Protein AF-A0A7X7G1D0-F1 (afdb_monomer_lite)

Secondary structure (DSSP, 8-state):
-----PPPPPP----HHHHHHHHHHHHHHHHHHHHHHHHHHHHHHHHHT-BSS---PPP----HHHHHHHHHHHHHHHHHHHH-SS--EEEEEHHHHHHHHHH-STTGGGTTTEEEEEETTEEEEEEEEEGGGT-GGGTT-EEEEEEEEEEEEETTEEEEEEEEEEETTEEPPHHHHHHHTTS-TTGGGGSSHHHHHHHTTEEEEEEETTEEEEEEPPPPPP---PPP-PPPP-PPPPPPPP-

Structure (mmCIF, N/CA/C/O backbone):
data_AF-A0A7X7G1D0-F1
#
_entry.id   AF-A0A7X7G1D0-F1
#
loop_
_atom_site.group_PDB
_atom_site.id
_atom_site.type_symbol
_atom_site.label_atom_id
_atom_site.label_alt_id
_atom_site.label_comp_id
_atom_site.label_asym_id
_atom_site.label_entity_id
_atom_site.label_seq_id
_atom_site.pdbx_PDB_ins_code
_atom_site.Cartn_x
_atom_site.Cartn_y
_atom_site.Cartn_z
_atom_site.occupancy
_atom_site.B_iso_or_equiv
_atom_site.auth_seq_id
_atom_site.auth_comp_id
_atom_site.auth_asym_id
_atom_site.auth_atom_id
_atom_site.pdbx_PDB_model_num
ATOM 1 N N . MET A 1 1 ? 84.657 12.574 -54.516 1.00 43.47 1 MET A N 1
ATOM 2 C CA . MET A 1 1 ? 84.076 13.733 -53.805 1.00 43.47 1 MET A CA 1
ATOM 3 C C . MET A 1 1 ? 82.568 13.618 -53.953 1.00 43.47 1 MET A C 1
ATOM 5 O O . MET A 1 1 ? 82.080 13.674 -55.068 1.00 43.47 1 MET A O 1
ATOM 9 N N . THR A 1 2 ? 81.939 13.013 -52.944 1.00 49.59 2 THR A N 1
ATOM 10 C CA . THR A 1 2 ? 80.965 13.638 -52.017 1.00 49.59 2 THR A CA 1
ATOM 11 C C . THR A 1 2 ? 79.531 13.460 -52.509 1.00 49.59 2 THR A C 1
ATOM 13 O O . THR A 1 2 ? 78.993 14.315 -53.202 1.00 49.59 2 THR A O 1
ATOM 16 N N . ASP A 1 3 ? 78.942 12.325 -52.126 1.00 50.41 3 ASP A N 1
ATOM 17 C CA . ASP A 1 3 ? 77.496 12.103 -52.129 1.00 50.41 3 ASP A CA 1
ATOM 18 C C . ASP A 1 3 ? 76.859 13.039 -51.090 1.00 50.41 3 ASP A C 1
ATOM 20 O O . ASP A 1 3 ? 77.246 13.044 -49.917 1.00 50.41 3 ASP A O 1
ATOM 24 N N . ALA A 1 4 ? 75.929 13.884 -51.530 1.00 56.31 4 ALA A N 1
ATOM 25 C CA . ALA A 1 4 ? 75.234 14.834 -50.674 1.00 56.31 4 ALA A CA 1
ATOM 26 C C . ALA A 1 4 ? 74.129 14.107 -49.895 1.00 56.31 4 ALA A C 1
ATOM 28 O O . ALA A 1 4 ? 73.074 13.774 -50.433 1.00 56.31 4 ALA A O 1
ATOM 29 N N . HIS A 1 5 ? 74.369 13.872 -48.606 1.00 62.91 5 HIS A N 1
ATOM 30 C CA . HIS A 1 5 ? 73.368 13.347 -47.687 1.00 62.91 5 HIS A CA 1
ATOM 31 C C . HIS A 1 5 ? 72.288 14.410 -47.427 1.00 62.91 5 HIS A C 1
ATOM 33 O O . HIS A 1 5 ? 72.492 15.342 -46.649 1.00 62.91 5 HIS A O 1
ATOM 39 N N . VAL A 1 6 ? 71.138 14.287 -48.093 1.00 67.19 6 VAL A N 1
ATOM 40 C CA . VAL A 1 6 ? 69.943 15.088 -47.793 1.00 67.19 6 VAL A CA 1
ATOM 41 C C . VAL A 1 6 ? 69.325 14.552 -46.496 1.00 67.19 6 VAL A C 1
ATOM 43 O O . VAL A 1 6 ? 68.938 13.380 -46.464 1.00 67.19 6 VAL A O 1
ATOM 46 N N . PRO A 1 7 ? 69.215 15.355 -45.421 1.00 68.25 7 PRO A N 1
ATOM 47 C CA . PRO A 1 7 ? 68.624 14.876 -44.181 1.00 68.25 7 PRO A CA 1
ATOM 48 C C . PRO A 1 7 ? 67.113 14.640 -44.359 1.00 68.25 7 PRO A C 1
ATOM 50 O O . PRO A 1 7 ? 66.432 15.441 -45.010 1.00 68.25 7 PRO A O 1
ATOM 53 N N . PRO A 1 8 ? 66.552 13.564 -43.779 1.00 70.81 8 PRO A N 1
ATOM 54 C CA . PRO A 1 8 ? 65.130 13.282 -43.894 1.00 70.81 8 PRO A CA 1
ATOM 55 C C . PRO A 1 8 ? 64.302 14.321 -43.128 1.00 70.81 8 PRO A C 1
ATOM 57 O O . PRO A 1 8 ? 64.570 14.629 -41.966 1.00 70.81 8 PRO A O 1
ATOM 60 N N . VAL A 1 9 ? 63.254 14.839 -43.774 1.00 65.06 9 VAL A N 1
ATOM 61 C CA . VAL A 1 9 ? 62.315 15.797 -43.174 1.00 65.06 9 VAL A CA 1
ATOM 62 C C . VAL A 1 9 ? 61.582 15.118 -42.003 1.00 65.06 9 VAL A C 1
ATOM 64 O O . VAL A 1 9 ? 60.962 14.068 -42.210 1.00 65.06 9 VAL A O 1
ATOM 67 N N . PRO A 1 10 ? 61.613 15.670 -40.774 1.00 63.56 10 PRO A N 1
ATOM 68 C CA . PRO A 1 10 ? 60.982 15.034 -39.625 1.00 63.56 10 PRO A CA 1
ATOM 69 C C . PRO A 1 10 ? 59.458 15.032 -39.795 1.00 63.56 10 PRO A C 1
ATOM 71 O O . PRO A 1 10 ? 58.814 16.080 -39.882 1.00 63.56 10 PRO A O 1
ATOM 74 N N . LYS A 1 11 ? 58.854 13.839 -39.835 1.00 64.12 11 LYS A N 1
ATOM 75 C CA . LYS A 1 11 ? 57.393 13.694 -39.855 1.00 64.12 11 LYS A CA 1
ATOM 76 C C . LYS A 1 11 ? 56.835 14.155 -38.509 1.00 64.12 11 LYS A C 1
ATOM 78 O O . LYS A 1 11 ? 57.139 13.573 -37.471 1.00 64.12 11 LYS A O 1
ATOM 83 N N . LYS A 1 12 ? 56.004 15.199 -38.537 1.00 57.25 12 LYS A N 1
ATOM 84 C CA . LYS A 1 12 ? 55.341 15.790 -37.366 1.00 57.25 12 LYS A CA 1
ATOM 85 C C . LYS A 1 12 ? 54.381 14.773 -36.734 1.00 57.25 12 LYS A C 1
ATOM 87 O O . LYS A 1 12 ? 53.215 14.684 -37.116 1.00 57.25 12 LYS A O 1
ATOM 92 N N . GLY A 1 13 ? 54.881 13.979 -35.789 1.00 60.44 13 GLY A N 1
ATOM 93 C CA . GLY A 1 13 ? 54.073 13.063 -34.988 1.00 60.44 13 GLY A CA 1
ATOM 94 C C . GLY A 1 13 ? 53.065 13.854 -34.159 1.00 60.44 13 GLY A C 1
ATOM 95 O O . GLY A 1 13 ? 53.440 14.758 -33.413 1.00 60.44 13 GLY A O 1
ATOM 96 N N . ARG A 1 14 ? 51.770 13.562 -34.313 1.00 59.41 14 ARG A N 1
ATOM 97 C CA . ARG A 1 14 ? 50.729 14.160 -33.467 1.00 59.41 14 ARG A CA 1
ATOM 98 C C . ARG A 1 14 ? 50.943 13.637 -32.043 1.00 59.41 14 ARG A C 1
ATOM 100 O O . ARG A 1 14 ? 50.837 12.438 -31.814 1.00 59.41 14 ARG A O 1
ATOM 107 N N . GLY A 1 15 ? 51.341 14.524 -31.131 1.00 55.50 15 GLY A N 1
ATOM 108 C CA . GLY A 1 15 ? 51.778 14.164 -29.781 1.00 55.50 15 GLY A CA 1
ATOM 109 C C . GLY A 1 15 ? 50.690 13.502 -28.929 1.00 55.50 15 GLY A C 1
ATOM 110 O O . GLY A 1 15 ? 49.501 13.599 -29.226 1.00 55.50 15 GLY A O 1
ATOM 111 N N . CYS A 1 16 ? 51.126 12.869 -27.835 1.00 61.12 16 CYS A N 1
ATOM 112 C CA . CYS A 1 16 ? 50.327 12.140 -26.838 1.00 61.12 16 CYS A CA 1
ATOM 113 C C . CYS A 1 16 ? 49.036 12.866 -26.398 1.00 61.12 16 CYS A C 1
ATOM 115 O O . CYS A 1 16 ? 48.012 12.230 -26.179 1.00 61.12 16 CYS A O 1
ATOM 117 N N . PHE A 1 17 ? 49.036 14.201 -26.373 1.00 54.62 17 PHE A N 1
ATOM 118 C CA . PHE A 1 17 ? 47.862 15.014 -26.041 1.00 54.62 17 PHE A CA 1
ATOM 119 C C . PHE A 1 17 ? 46.697 14.856 -27.039 1.00 54.62 17 PHE A C 1
ATOM 121 O O . PHE A 1 17 ? 45.535 14.898 -26.648 1.00 54.62 17 PHE A O 1
ATOM 128 N N . PHE A 1 18 ? 46.989 14.617 -28.324 1.00 59.53 18 PHE A N 1
ATOM 129 C CA . PHE A 1 18 ? 45.974 14.419 -29.364 1.00 59.53 18 PHE A CA 1
ATOM 130 C C . PHE A 1 18 ? 45.311 13.040 -29.239 1.00 59.53 18 PHE A C 1
ATOM 132 O O . PHE A 1 18 ? 44.089 12.941 -29.273 1.00 59.53 18 PHE A O 1
ATOM 139 N N . TYR A 1 19 ? 46.102 11.985 -29.016 1.00 66.44 19 TYR A N 1
ATOM 140 C CA . TYR A 1 19 ? 45.580 10.631 -28.803 1.00 66.44 19 TYR A CA 1
ATOM 141 C C . TYR A 1 19 ? 44.912 10.469 -27.432 1.00 66.44 19 TYR A C 1
ATOM 143 O O . TYR A 1 19 ? 43.878 9.814 -27.348 1.00 66.44 19 TYR A O 1
ATOM 151 N N . GLY A 1 20 ? 45.430 11.110 -26.381 1.00 71.62 20 GLY A N 1
ATOM 152 C CA . GLY A 1 20 ? 44.809 11.130 -25.054 1.00 71.62 20 GLY A CA 1
ATOM 153 C C . GLY A 1 20 ? 43.463 11.856 -25.052 1.00 71.62 20 GLY A C 1
ATOM 154 O O . GLY A 1 20 ? 42.472 11.303 -24.585 1.00 71.62 20 GLY A O 1
ATOM 155 N N . CYS A 1 21 ? 43.388 13.046 -25.660 1.00 77.69 21 CYS A N 1
ATOM 156 C CA . CYS A 1 21 ? 42.138 13.801 -25.774 1.00 77.69 21 CYS A CA 1
ATOM 157 C C . CYS A 1 21 ? 41.098 13.064 -26.634 1.00 77.69 21 CYS A C 1
ATOM 159 O O . CYS A 1 21 ? 39.951 12.924 -26.216 1.00 77.69 21 CYS A O 1
ATOM 161 N N . ILE A 1 22 ? 41.498 12.502 -27.783 1.00 82.06 22 ILE A N 1
ATOM 162 C CA . ILE A 1 22 ? 40.597 11.688 -28.616 1.00 82.06 22 ILE A CA 1
ATOM 163 C C . ILE A 1 22 ? 40.107 10.457 -27.850 1.00 82.06 22 ILE A C 1
ATOM 165 O O . ILE A 1 22 ? 38.915 10.168 -27.880 1.00 82.06 22 ILE A O 1
ATOM 169 N N . THR A 1 23 ? 40.983 9.763 -27.121 1.00 84.44 23 THR A N 1
ATOM 170 C CA . THR A 1 23 ? 40.588 8.589 -26.327 1.00 84.44 23 THR A CA 1
ATOM 171 C C . THR A 1 23 ? 39.586 8.967 -25.235 1.00 84.44 23 THR A C 1
ATOM 173 O O . THR A 1 23 ? 38.567 8.296 -25.096 1.00 84.44 23 THR A O 1
ATOM 176 N N . CYS A 1 24 ? 39.797 10.078 -24.520 1.00 84.12 24 CYS A N 1
ATOM 177 C CA . CYS A 1 24 ? 38.831 10.587 -23.543 1.00 84.12 24 CYS A CA 1
ATOM 178 C C . CYS A 1 24 ? 37.482 10.933 -24.187 1.00 84.12 24 CYS A C 1
ATOM 180 O O . CYS A 1 24 ? 36.441 10.571 -23.644 1.00 84.12 24 CYS A O 1
ATOM 182 N N . VAL A 1 25 ? 37.480 11.581 -25.356 1.00 87.75 25 VAL A N 1
ATOM 183 C CA . VAL A 1 25 ? 36.245 11.902 -26.091 1.00 87.75 25 VAL A CA 1
ATOM 184 C C . VAL A 1 25 ? 35.505 10.630 -26.504 1.00 87.75 25 VAL A C 1
ATOM 186 O O . VAL A 1 25 ? 34.290 10.560 -26.330 1.00 87.75 25 VAL A O 1
ATOM 189 N N . VAL A 1 26 ? 36.213 9.605 -26.988 1.00 89.75 26 VAL A N 1
ATOM 190 C CA . VAL A 1 26 ? 35.599 8.312 -27.328 1.00 89.75 26 VAL A CA 1
ATOM 191 C C . VAL A 1 26 ? 35.028 7.632 -26.083 1.00 89.75 26 VAL A C 1
ATOM 193 O O . VAL A 1 26 ? 33.896 7.162 -26.125 1.00 89.75 26 VAL A O 1
ATOM 196 N N . ILE A 1 27 ? 35.751 7.618 -24.960 1.00 89.81 27 ILE A N 1
ATOM 197 C CA . ILE A 1 27 ? 35.260 7.033 -23.703 1.00 89.81 27 ILE A CA 1
ATOM 198 C C . ILE A 1 27 ? 34.008 7.767 -23.213 1.00 89.81 27 ILE A C 1
ATOM 200 O O . ILE A 1 27 ? 33.014 7.123 -22.886 1.00 89.81 27 ILE A O 1
ATOM 204 N N . ILE A 1 28 ? 34.012 9.102 -23.211 1.00 90.44 28 ILE A N 1
ATOM 205 C CA . ILE A 1 28 ? 32.840 9.904 -22.832 1.00 90.44 28 ILE A CA 1
ATOM 206 C C . ILE A 1 28 ? 31.671 9.613 -23.777 1.00 90.44 28 ILE A C 1
ATOM 208 O O . ILE A 1 28 ? 30.552 9.411 -23.311 1.00 90.44 28 ILE A O 1
ATOM 212 N N . ALA A 1 29 ? 31.914 9.526 -25.086 1.00 89.94 29 ALA A N 1
ATOM 213 C CA . ALA A 1 29 ? 30.883 9.174 -26.057 1.00 89.94 29 ALA A CA 1
ATOM 214 C C . ALA A 1 29 ? 30.298 7.776 -25.794 1.00 89.94 29 ALA A C 1
ATOM 216 O O . ALA A 1 29 ? 29.081 7.612 -25.853 1.00 89.94 29 ALA A O 1
ATOM 217 N N . LEU A 1 30 ? 31.127 6.787 -25.440 1.00 92.19 30 LEU A N 1
ATOM 218 C CA . LEU A 1 30 ? 30.673 5.444 -25.065 1.00 92.19 30 LEU A CA 1
ATOM 219 C C . LEU A 1 30 ? 29.868 5.446 -23.760 1.00 92.19 30 LEU A C 1
ATOM 221 O O . LEU A 1 30 ? 28.844 4.771 -23.680 1.00 92.19 30 LEU A O 1
ATOM 225 N N . ILE A 1 31 ? 30.277 6.232 -22.760 1.00 92.50 31 ILE A N 1
ATOM 226 C CA . ILE A 1 31 ? 29.529 6.398 -21.505 1.00 92.50 31 ILE A CA 1
ATOM 227 C C . ILE A 1 31 ? 28.162 7.031 -21.786 1.00 92.50 31 ILE A C 1
ATOM 229 O O . ILE A 1 31 ? 27.141 6.507 -21.344 1.00 92.50 31 ILE A O 1
ATOM 233 N N . LEU A 1 32 ? 28.112 8.114 -22.566 1.00 92.44 32 LEU A N 1
ATOM 234 C CA . LEU A 1 32 ? 26.859 8.772 -22.947 1.00 92.44 32 LEU A CA 1
ATOM 235 C C . LEU A 1 32 ? 25.962 7.847 -23.783 1.00 92.44 32 LEU A C 1
ATOM 237 O O . LEU A 1 32 ? 24.751 7.796 -23.560 1.00 92.44 32 LEU A O 1
ATOM 241 N N . ALA A 1 33 ? 26.538 7.069 -24.703 1.00 90.81 33 ALA A N 1
ATOM 242 C CA . ALA A 1 33 ? 25.815 6.045 -25.456 1.00 90.81 33 ALA A CA 1
ATOM 243 C C . ALA A 1 33 ? 25.241 4.962 -24.524 1.00 90.81 33 ALA A C 1
ATOM 245 O O . ALA A 1 33 ? 24.082 4.574 -24.659 1.00 90.81 33 ALA A O 1
ATOM 246 N N . GLY A 1 34 ? 26.012 4.525 -23.526 1.00 89.62 34 GLY A N 1
ATOM 247 C CA . GLY A 1 34 ? 25.558 3.592 -22.497 1.00 89.62 34 GLY A CA 1
ATOM 248 C C . GLY A 1 34 ? 24.399 4.147 -21.666 1.00 89.62 34 GLY A C 1
ATOM 249 O O . GLY A 1 34 ? 23.380 3.475 -21.509 1.00 89.62 34 GLY A O 1
ATOM 250 N N . ILE A 1 35 ? 24.508 5.392 -21.193 1.00 90.94 35 ILE A N 1
ATOM 251 C CA . ILE A 1 35 ? 23.463 6.072 -20.408 1.00 90.94 35 ILE A CA 1
ATOM 252 C C . ILE A 1 35 ? 22.185 6.239 -21.234 1.00 90.94 35 ILE A C 1
ATOM 254 O O . ILE A 1 35 ? 21.095 5.916 -20.762 1.00 90.94 35 ILE A O 1
ATOM 258 N N . THR A 1 36 ? 22.297 6.710 -22.478 1.00 87.12 36 THR A N 1
ATOM 259 C CA . THR A 1 36 ? 21.137 6.893 -23.365 1.00 87.12 36 THR A CA 1
ATOM 260 C C . THR A 1 36 ? 20.464 5.564 -23.699 1.00 87.12 36 THR A C 1
ATOM 262 O O . THR A 1 36 ? 19.235 5.479 -23.665 1.00 87.12 36 THR A O 1
ATOM 265 N N . PHE A 1 37 ? 21.239 4.502 -23.937 1.00 90.25 37 PHE A N 1
ATOM 266 C CA . PHE A 1 37 ? 20.706 3.157 -24.147 1.00 90.25 37 PHE A CA 1
ATOM 267 C C . PHE A 1 37 ? 19.994 2.613 -22.900 1.00 90.25 37 PHE A C 1
ATOM 269 O O . PHE A 1 37 ? 18.876 2.098 -23.005 1.00 90.25 37 PHE A O 1
ATOM 276 N N . ALA A 1 38 ? 20.592 2.772 -21.716 1.00 85.06 38 ALA A N 1
ATOM 277 C CA . ALA A 1 38 ? 19.980 2.384 -20.448 1.00 85.06 38 ALA A CA 1
ATOM 278 C C . ALA A 1 38 ? 18.664 3.141 -20.207 1.00 85.06 38 ALA A C 1
ATOM 280 O O . ALA A 1 38 ? 17.639 2.521 -19.916 1.00 85.06 38 ALA A O 1
ATOM 281 N N . PHE A 1 39 ? 18.656 4.460 -20.424 1.00 85.56 39 PHE A N 1
ATOM 282 C CA . PHE A 1 39 ? 17.459 5.293 -20.312 1.00 85.56 39 PHE A CA 1
ATOM 283 C C . PHE A 1 39 ? 16.367 4.863 -21.300 1.00 85.56 39 PHE A C 1
ATOM 285 O O . PHE A 1 39 ? 15.194 4.766 -20.938 1.00 85.56 39 PHE A O 1
ATOM 292 N N . TRP A 1 40 ? 16.737 4.537 -22.541 1.00 85.62 40 TRP A N 1
ATOM 293 C CA . TRP A 1 40 ? 15.791 4.062 -23.549 1.00 85.62 40 TRP A CA 1
ATOM 294 C C . TRP A 1 40 ? 15.165 2.714 -23.171 1.00 85.62 40 TRP A C 1
ATOM 296 O O . TRP A 1 40 ? 13.949 2.540 -23.292 1.00 85.62 40 TRP A O 1
ATOM 306 N N . LYS A 1 41 ? 15.967 1.773 -22.655 1.00 86.44 41 LYS A N 1
ATOM 307 C CA . LYS A 1 41 ? 15.493 0.470 -22.161 1.00 86.44 41 LYS A CA 1
ATOM 308 C C . LYS A 1 41 ? 14.582 0.626 -20.944 1.00 86.44 41 LYS A C 1
ATOM 310 O O . LYS A 1 41 ? 13.509 0.024 -20.935 1.00 86.44 41 LYS A O 1
ATOM 315 N N . ALA A 1 42 ? 14.953 1.470 -19.980 1.00 80.31 42 ALA A N 1
ATOM 316 C CA . ALA A 1 42 ? 14.125 1.783 -18.816 1.00 80.31 42 ALA A CA 1
ATOM 317 C C . ALA A 1 42 ? 12.783 2.401 -19.238 1.00 80.31 42 ALA A C 1
ATOM 319 O O . ALA A 1 42 ? 11.726 1.908 -18.849 1.00 80.31 42 ALA A O 1
ATOM 320 N N . LYS A 1 43 ? 12.805 3.402 -20.129 1.00 81.00 43 LYS A N 1
ATOM 321 C CA . LYS A 1 43 ? 11.591 4.032 -20.664 1.00 81.00 43 LYS A CA 1
ATOM 322 C C . LYS A 1 43 ? 10.688 3.020 -21.370 1.00 81.00 43 LYS A C 1
ATOM 324 O O . LYS A 1 43 ? 9.486 3.012 -21.125 1.00 81.00 43 LYS A O 1
ATOM 329 N N . LYS A 1 44 ? 11.238 2.139 -22.217 1.00 82.50 44 LYS A N 1
ATOM 330 C CA . LYS A 1 44 ? 10.446 1.079 -22.866 1.00 82.50 44 LYS A CA 1
ATOM 331 C C . LYS A 1 44 ? 9.838 0.104 -21.863 1.00 82.50 44 LYS A C 1
ATOM 333 O O . LYS A 1 44 ? 8.690 -0.288 -22.041 1.00 82.50 44 LYS A O 1
ATOM 338 N N . PHE A 1 45 ? 10.581 -0.272 -20.826 1.00 80.62 45 PHE A N 1
ATOM 339 C CA . PHE A 1 45 ? 10.082 -1.171 -19.790 1.00 80.62 45 PHE A CA 1
ATOM 340 C C . PHE A 1 45 ? 8.923 -0.540 -19.012 1.00 80.62 45 PHE A C 1
ATOM 342 O O . PHE A 1 45 ? 7.854 -1.139 -18.920 1.00 80.62 45 PHE A O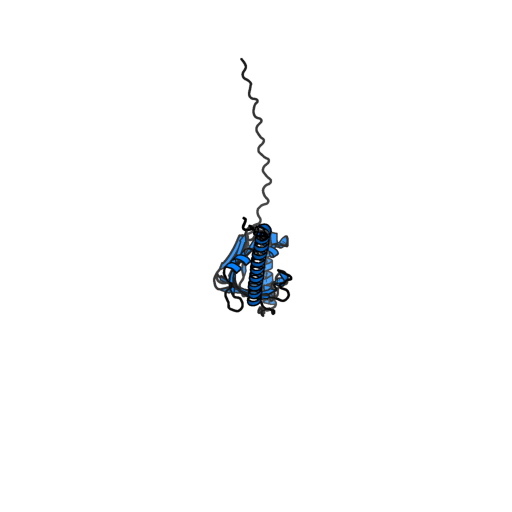 1
ATOM 349 N N . VAL A 1 46 ? 9.091 0.705 -18.562 1.00 77.44 46 VAL A N 1
ATOM 350 C CA . VAL A 1 46 ? 8.041 1.475 -17.885 1.00 77.44 46 VAL A CA 1
ATOM 351 C C . VAL A 1 46 ? 6.802 1.603 -18.770 1.00 77.44 46 VAL A C 1
ATOM 353 O O . VAL A 1 46 ? 5.696 1.338 -18.315 1.00 77.44 46 VAL A O 1
ATOM 356 N N . ILE A 1 47 ? 6.962 1.924 -20.057 1.00 80.06 47 ILE A N 1
ATOM 357 C CA . ILE A 1 47 ? 5.837 1.976 -21.004 1.00 80.06 47 ILE A CA 1
ATOM 358 C C . ILE A 1 47 ? 5.160 0.606 -21.149 1.00 80.06 47 ILE A C 1
ATOM 360 O O . ILE A 1 47 ? 3.943 0.547 -21.285 1.00 80.06 47 ILE A O 1
ATOM 364 N N . SER A 1 48 ? 5.921 -0.491 -21.115 1.00 81.50 48 SER A N 1
ATOM 365 C CA . SER A 1 48 ? 5.352 -1.839 -21.224 1.00 81.50 48 SER A CA 1
ATOM 366 C C . SER A 1 48 ? 4.530 -2.241 -19.995 1.00 81.50 48 SER A C 1
ATOM 368 O O . SER A 1 48 ? 3.504 -2.898 -20.151 1.00 81.50 48 SER A O 1
ATOM 370 N N . MET A 1 49 ? 4.936 -1.782 -18.807 1.00 82.75 49 MET A N 1
ATOM 371 C CA . MET A 1 49 ? 4.307 -2.081 -17.514 1.00 82.75 49 MET A CA 1
ATOM 372 C C . MET A 1 49 ? 3.294 -1.017 -17.071 1.00 82.75 49 MET A C 1
ATOM 374 O O . MET A 1 49 ? 2.847 -1.008 -15.932 1.00 82.75 49 MET A O 1
ATOM 378 N N . THR A 1 50 ? 2.945 -0.076 -17.940 1.00 86.00 50 THR A N 1
ATOM 379 C CA . THR A 1 50 ? 1.966 0.965 -17.620 1.00 86.00 50 THR A CA 1
ATOM 380 C C . THR A 1 50 ? 0.969 1.105 -18.749 1.00 86.00 50 THR A C 1
ATOM 382 O O . THR A 1 50 ? 1.255 0.764 -19.900 1.00 86.00 50 THR A O 1
ATOM 385 N N . ASP A 1 51 ? -0.208 1.613 -18.420 1.00 86.50 51 ASP A N 1
ATOM 386 C CA . ASP A 1 51 ? -1.266 1.901 -19.378 1.00 86.50 51 ASP A CA 1
ATOM 387 C C . ASP A 1 51 ? -1.577 3.382 -19.418 1.00 86.50 51 ASP A C 1
ATOM 389 O O . ASP A 1 51 ? -1.316 4.121 -18.479 1.00 86.50 51 ASP A O 1
ATOM 393 N N . THR A 1 52 ? -2.150 3.825 -20.528 1.00 85.69 52 THR A N 1
ATOM 394 C CA . THR A 1 52 ? -2.692 5.182 -20.660 1.00 85.69 52 THR A CA 1
ATOM 395 C C . THR A 1 52 ? -4.138 5.278 -20.170 1.00 85.69 52 THR A C 1
ATOM 397 O O . THR A 1 52 ? -4.769 6.318 -20.321 1.00 85.69 52 THR A O 1
ATOM 400 N N . GLN A 1 53 ? -4.686 4.183 -19.636 1.00 85.38 53 GLN A N 1
ATOM 401 C CA . GLN A 1 53 ? -6.051 4.077 -19.133 1.00 85.38 53 GLN A CA 1
ATOM 402 C C . GLN A 1 53 ? -6.043 3.381 -17.771 1.00 85.38 53 GLN A C 1
ATOM 404 O O . GLN A 1 53 ? -5.287 2.432 -17.561 1.00 85.38 53 GLN A O 1
ATOM 409 N N . SER A 1 54 ? -6.898 3.853 -16.864 1.00 87.69 54 SER A N 1
ATOM 410 C CA . SER A 1 54 ? -7.163 3.190 -15.586 1.00 87.69 54 SER A CA 1
ATOM 411 C C . SER A 1 54 ? -7.831 1.841 -15.828 1.00 87.69 54 SER A C 1
ATOM 413 O O . SER A 1 54 ? -8.752 1.752 -16.644 1.00 87.69 54 SER A O 1
ATOM 415 N N . ALA A 1 55 ? -7.430 0.814 -15.081 1.00 87.00 55 ALA A N 1
ATOM 416 C CA . ALA A 1 55 ? -8.235 -0.395 -14.981 1.00 87.00 55 ALA A CA 1
ATOM 417 C C . ALA A 1 55 ? -9.577 -0.086 -14.297 1.00 87.00 55 ALA A C 1
ATOM 419 O O . ALA A 1 55 ? -9.677 0.814 -13.456 1.00 87.00 55 ALA A O 1
ATOM 420 N N . VAL A 1 56 ? -10.616 -0.834 -14.674 1.00 85.06 56 VAL A N 1
ATOM 421 C CA . VAL A 1 56 ? -11.921 -0.770 -14.011 1.00 85.06 56 VAL A CA 1
ATOM 422 C C . VAL A 1 56 ? -11.813 -1.549 -12.705 1.00 85.06 56 VAL A C 1
ATOM 424 O O . VAL A 1 56 ? -11.696 -2.773 -12.714 1.00 85.06 56 VAL A O 1
ATOM 427 N N . ILE A 1 57 ? -11.823 -0.829 -11.587 1.00 87.38 57 ILE A N 1
ATOM 428 C CA . ILE A 1 57 ? -11.896 -1.415 -10.252 1.00 87.38 57 ILE A CA 1
ATOM 429 C C . ILE A 1 57 ? -13.367 -1.467 -9.846 1.00 87.38 57 ILE A C 1
ATOM 431 O O . ILE A 1 57 ? -14.040 -0.437 -9.791 1.00 87.38 57 ILE A O 1
ATOM 435 N N . GLU A 1 58 ? -13.872 -2.674 -9.605 1.00 84.56 58 GLU A N 1
ATOM 436 C CA . GLU A 1 58 ? -15.274 -2.894 -9.262 1.00 84.56 58 GLU A CA 1
ATOM 437 C C . GLU A 1 58 ? -15.612 -2.247 -7.919 1.00 84.56 58 GLU A C 1
ATOM 439 O O . GLU A 1 58 ? -14.979 -2.506 -6.893 1.00 84.56 58 GLU A O 1
ATOM 444 N N . MET A 1 59 ? -16.646 -1.410 -7.931 1.00 84.62 59 MET A N 1
ATOM 445 C CA . MET A 1 59 ? -17.196 -0.841 -6.712 1.00 84.62 59 MET A CA 1
ATOM 446 C C . MET A 1 59 ? -18.071 -1.873 -6.016 1.00 84.62 59 MET A C 1
ATOM 448 O O . MET A 1 59 ? -18.900 -2.534 -6.640 1.00 84.62 59 MET A O 1
ATOM 452 N N . THR A 1 60 ? -17.921 -1.975 -4.702 1.00 86.69 60 THR A N 1
ATOM 453 C CA . THR A 1 60 ? -18.763 -2.858 -3.899 1.00 86.69 60 THR A CA 1
ATOM 454 C C . THR A 1 60 ? -20.064 -2.143 -3.565 1.00 86.69 60 THR A C 1
ATOM 456 O O . THR A 1 60 ? -20.088 -1.193 -2.776 1.00 86.69 60 THR A O 1
ATOM 459 N N . ALA A 1 61 ? -21.142 -2.595 -4.204 1.00 84.38 61 ALA A N 1
ATOM 460 C CA . ALA A 1 61 ? -22.491 -2.130 -3.930 1.00 84.38 61 ALA A CA 1
ATOM 461 C C . ALA A 1 61 ? -23.015 -2.800 -2.654 1.00 84.38 61 ALA A C 1
ATOM 463 O O . ALA A 1 61 ? -23.116 -4.023 -2.576 1.00 84.38 61 ALA A O 1
ATOM 464 N N . VAL A 1 62 ? -23.356 -1.984 -1.663 1.00 90.00 62 VAL A N 1
ATOM 465 C CA . VAL A 1 62 ? -24.013 -2.401 -0.420 1.00 90.00 62 VAL A CA 1
ATOM 466 C C . VAL A 1 62 ? -25.227 -1.517 -0.181 1.00 90.00 62 VAL A C 1
ATOM 468 O O . VAL A 1 62 ? -25.309 -0.404 -0.704 1.00 90.00 62 VAL A O 1
ATOM 471 N N . SER A 1 63 ? -26.185 -2.007 0.602 1.00 91.56 63 SER A N 1
ATOM 472 C CA . SER A 1 63 ? -27.308 -1.176 1.039 1.00 91.56 63 SER A CA 1
ATOM 473 C C . SER A 1 63 ? -26.830 -0.038 1.950 1.00 91.56 63 SER A C 1
ATOM 475 O O . SER A 1 63 ? -25.789 -0.129 2.605 1.00 91.56 63 SER A O 1
ATOM 477 N N . GLY A 1 64 ? -27.620 1.037 2.033 1.00 89.06 64 GLY A N 1
ATOM 478 C CA . GLY A 1 64 ? -27.325 2.144 2.946 1.00 89.06 64 GLY A CA 1
ATOM 479 C C . GLY A 1 64 ? -27.323 1.727 4.422 1.00 89.06 64 GLY A C 1
ATOM 480 O O . GLY A 1 64 ? -26.629 2.347 5.219 1.00 89.06 64 GLY A O 1
ATOM 481 N N . GLU A 1 65 ? -28.063 0.677 4.786 1.00 92.44 65 GLU A N 1
ATOM 482 C CA . GLU A 1 65 ? -28.064 0.118 6.144 1.00 92.44 65 GLU A CA 1
ATOM 483 C C . GLU A 1 65 ? -26.754 -0.617 6.448 1.00 92.44 65 GLU A C 1
ATOM 485 O O . GLU A 1 65 ? -26.115 -0.316 7.452 1.00 92.44 65 GLU A O 1
ATOM 490 N N . GLN A 1 66 ? -26.296 -1.484 5.539 1.00 93.31 66 GLN A N 1
ATOM 491 C CA . GLN A 1 66 ? -25.014 -2.189 5.674 1.00 93.31 66 GLN A CA 1
ATOM 492 C C . GLN A 1 66 ? -23.830 -1.223 5.750 1.00 93.31 66 GLN A C 1
ATOM 494 O O . GLN A 1 66 ? -22.927 -1.411 6.558 1.00 93.31 66 GLN A O 1
ATOM 499 N N . LEU A 1 67 ? -23.831 -0.160 4.939 1.00 92.25 67 LEU A N 1
ATOM 500 C CA . LEU A 1 67 ? -22.761 0.835 5.002 1.00 92.25 67 LEU A CA 1
ATOM 501 C C . LEU A 1 67 ? -22.705 1.516 6.375 1.00 92.25 67 LEU A C 1
ATOM 503 O O . LEU A 1 67 ? -21.623 1.635 6.946 1.00 92.25 67 LEU A O 1
ATOM 507 N N . ARG A 1 68 ? -23.860 1.910 6.927 1.00 93.19 68 ARG A N 1
ATOM 508 C CA . ARG A 1 68 ? -23.928 2.510 8.268 1.00 93.19 68 ARG A CA 1
ATOM 509 C C . ARG A 1 68 ? -23.473 1.540 9.350 1.00 93.19 68 ARG A C 1
ATOM 511 O O . ARG A 1 68 ? -22.839 1.976 10.302 1.00 93.19 68 ARG A O 1
ATOM 518 N N . GLU A 1 69 ? -23.780 0.253 9.214 1.00 95.00 69 GLU A N 1
ATOM 519 C CA . GLU A 1 69 ? -23.296 -0.781 10.132 1.00 95.00 69 GLU A CA 1
ATOM 520 C C . GLU A 1 69 ? -21.763 -0.865 10.112 1.00 95.00 69 GLU A C 1
ATOM 522 O O . GLU A 1 69 ? -21.124 -0.821 11.164 1.00 95.00 69 GLU A O 1
ATOM 527 N N . TYR A 1 70 ? -21.157 -0.905 8.923 1.00 94.75 70 TYR A N 1
ATOM 528 C CA . TYR A 1 70 ? -19.701 -0.975 8.779 1.00 94.75 70 TYR A CA 1
ATOM 529 C C . TYR A 1 70 ? -19.010 0.298 9.284 1.00 94.75 70 TYR A C 1
ATOM 531 O O . TYR A 1 70 ? -17.996 0.219 9.980 1.00 94.75 70 TYR A O 1
ATOM 539 N N . GLU A 1 71 ? -19.570 1.474 8.996 1.00 93.19 71 GLU A N 1
ATOM 540 C CA . GLU A 1 71 ? -19.073 2.748 9.524 1.00 93.19 71 GLU A CA 1
ATOM 541 C C . GLU A 1 71 ? -19.210 2.823 11.048 1.00 93.19 71 GLU A C 1
ATOM 543 O O . GLU A 1 71 ? -18.271 3.231 11.729 1.00 93.19 71 GLU A O 1
ATOM 548 N N . ALA A 1 72 ? -20.341 2.385 11.608 1.00 94.62 72 ALA A N 1
ATOM 549 C CA . ALA A 1 72 ? -20.549 2.338 13.053 1.00 94.62 72 ALA A CA 1
ATOM 550 C C . ALA A 1 72 ? -19.546 1.399 13.736 1.00 94.62 72 ALA A C 1
ATOM 552 O O . ALA A 1 72 ? -18.987 1.756 14.772 1.00 94.62 72 ALA A O 1
ATOM 553 N N . LYS A 1 73 ? -19.264 0.240 13.131 1.00 95.12 73 LYS A N 1
ATOM 554 C CA . LYS A 1 73 ? -18.261 -0.717 13.613 1.00 95.12 73 LYS A CA 1
ATOM 555 C C . LYS A 1 73 ? -16.857 -0.102 13.659 1.00 95.12 73 LYS A C 1
ATOM 557 O O . LYS A 1 73 ? -16.172 -0.232 14.673 1.00 95.12 73 LYS A O 1
ATOM 562 N N . ILE A 1 74 ? -16.446 0.608 12.605 1.00 93.62 74 ILE A N 1
ATOM 563 C CA . ILE A 1 74 ? -15.160 1.327 12.565 1.00 93.62 74 ILE A CA 1
ATOM 564 C C . ILE A 1 74 ? -15.132 2.453 13.603 1.00 93.62 74 ILE A C 1
ATOM 566 O O . ILE A 1 74 ? -14.170 2.563 14.357 1.00 93.62 74 ILE A O 1
ATOM 570 N N . ASN A 1 75 ? -16.186 3.264 13.682 1.00 93.31 75 ASN A N 1
ATOM 571 C CA . ASN A 1 75 ? -16.254 4.387 14.615 1.00 93.31 75 ASN A CA 1
ATOM 572 C C . ASN A 1 75 ? -16.213 3.921 16.075 1.00 93.31 75 ASN A C 1
ATOM 574 O O . ASN A 1 75 ? -15.483 4.500 16.871 1.00 93.31 75 ASN A O 1
ATOM 578 N N . ALA A 1 76 ? -16.925 2.845 16.419 1.00 94.19 76 ALA A N 1
ATOM 579 C CA . ALA A 1 76 ? -16.883 2.259 17.756 1.00 94.19 76 ALA A CA 1
ATOM 580 C C . ALA A 1 76 ? -15.468 1.790 18.126 1.00 94.19 76 ALA A C 1
ATOM 582 O O . ALA A 1 76 ? -14.995 2.058 19.230 1.00 94.19 76 ALA A O 1
ATOM 583 N N . PHE A 1 77 ? -14.763 1.147 17.190 1.00 93.88 77 PHE A N 1
ATOM 584 C CA . PHE A 1 77 ? -13.362 0.783 17.382 1.00 93.88 77 PHE A CA 1
ATOM 585 C C . PHE A 1 77 ? -12.480 2.023 17.583 1.00 93.88 77 PHE A C 1
ATOM 587 O O . PHE A 1 77 ? -11.722 2.080 18.548 1.00 93.88 77 PHE A O 1
ATOM 594 N N . LEU A 1 78 ? -12.617 3.046 16.734 1.00 90.75 78 LEU A N 1
ATOM 595 C CA . LEU A 1 78 ? -11.845 4.285 16.843 1.00 90.75 78 LEU A CA 1
ATOM 596 C C . LEU A 1 78 ? -12.084 5.018 18.167 1.00 90.75 78 LEU A C 1
ATOM 598 O O . LEU A 1 78 ? -11.129 5.538 18.732 1.00 90.75 78 LEU A O 1
ATOM 602 N N . GLU A 1 79 ? -13.305 5.035 18.699 1.00 92.25 79 GLU A N 1
ATOM 603 C CA . GLU A 1 79 ? -13.599 5.638 20.005 1.00 92.25 79 GLU A CA 1
ATOM 604 C C . GLU A 1 79 ? -12.854 4.937 21.151 1.00 92.25 79 GLU A C 1
ATOM 606 O O . GLU A 1 79 ? -12.231 5.604 21.982 1.00 92.25 79 GLU A O 1
ATOM 611 N N . ILE A 1 80 ? -12.829 3.597 21.167 1.00 91.75 80 ILE A N 1
ATOM 612 C CA . ILE A 1 80 ? -12.057 2.827 22.160 1.00 91.75 80 ILE A CA 1
ATOM 613 C C . ILE A 1 80 ? -10.564 3.123 21.996 1.00 91.75 80 ILE A C 1
ATOM 615 O O . ILE A 1 80 ? -9.866 3.432 22.969 1.00 91.75 80 ILE A O 1
ATOM 619 N N . VAL A 1 81 ? -10.083 3.095 20.749 1.00 91.19 81 VAL A N 1
ATOM 620 C CA . VAL A 1 81 ? -8.683 3.371 20.437 1.00 91.19 81 VAL A CA 1
ATOM 621 C C . VAL A 1 81 ? -8.308 4.793 20.809 1.00 91.19 81 VAL A C 1
ATOM 623 O O . VAL A 1 81 ? -7.205 4.957 21.298 1.00 91.19 81 VAL A O 1
ATOM 626 N N . ARG A 1 82 ? -9.175 5.804 20.660 1.00 89.50 82 ARG A N 1
ATOM 627 C CA . ARG A 1 82 ? -8.937 7.198 21.085 1.00 89.50 82 ARG A CA 1
ATOM 628 C C . ARG A 1 82 ? -8.938 7.338 22.603 1.00 89.50 82 ARG A C 1
ATOM 630 O O . ARG A 1 82 ? -8.044 7.989 23.148 1.00 89.50 82 ARG A O 1
ATOM 637 N N . ALA A 1 83 ? -9.871 6.680 23.291 1.00 89.94 83 ALA A N 1
ATOM 638 C CA . ALA A 1 83 ? -9.926 6.674 24.750 1.00 89.94 83 ALA A CA 1
ATOM 639 C C . ALA A 1 83 ? -8.638 6.105 25.365 1.00 89.94 83 ALA A C 1
ATOM 641 O O . ALA A 1 83 ? -8.170 6.610 26.384 1.00 89.94 83 ALA A O 1
ATOM 642 N N . GLY A 1 84 ? -8.041 5.085 24.734 1.00 85.88 84 GLY A N 1
ATOM 643 C CA . GLY A 1 84 ? -6.715 4.568 25.093 1.00 85.88 84 GLY A CA 1
ATOM 644 C C . GLY A 1 84 ? -6.638 3.869 26.443 1.00 85.88 84 GLY A C 1
ATOM 645 O O . GLY A 1 84 ? -5.540 3.646 26.942 1.00 85.88 84 GLY A O 1
ATOM 646 N N . LYS A 1 85 ? -7.784 3.555 27.049 1.00 85.62 85 LYS A N 1
ATOM 647 C CA . LYS A 1 85 ? -7.857 2.918 28.369 1.00 85.62 85 LYS A CA 1
ATOM 648 C C . LYS A 1 85 ? -7.712 1.404 28.288 1.00 85.62 85 LYS A C 1
ATOM 650 O O . LYS A 1 85 ? -7.170 0.794 29.201 1.00 85.62 85 LYS A O 1
ATOM 655 N N . GLU A 1 86 ? -8.186 0.814 27.198 1.00 88.31 86 GLU A N 1
ATOM 656 C CA . GLU A 1 86 ? -8.310 -0.631 27.034 1.00 88.31 86 GLU A CA 1
ATOM 657 C C . GLU A 1 86 ? -7.785 -1.055 25.656 1.00 88.31 86 GLU A C 1
ATOM 659 O O . GLU A 1 86 ? -7.820 -0.252 24.715 1.00 88.31 86 GLU A O 1
ATOM 664 N N . PRO A 1 87 ? -7.268 -2.291 25.519 1.00 90.25 87 PRO A N 1
ATOM 665 C CA . PRO A 1 87 ? -6.946 -2.846 24.212 1.00 90.25 87 PRO A CA 1
ATOM 666 C C . PRO A 1 87 ? -8.224 -2.999 23.378 1.00 90.25 87 PRO A C 1
ATOM 668 O O . PRO A 1 87 ? -9.279 -3.347 23.906 1.00 90.25 87 PRO A O 1
ATOM 671 N N . ALA A 1 88 ? -8.122 -2.783 22.070 1.00 93.44 88 ALA A N 1
ATOM 672 C CA . ALA A 1 88 ? -9.231 -2.963 21.141 1.00 93.44 88 ALA A CA 1
ATOM 673 C C . ALA A 1 88 ? -8.848 -3.950 20.039 1.00 93.44 88 ALA A C 1
ATOM 675 O O . ALA A 1 88 ? -7.678 -4.075 19.675 1.00 93.44 88 ALA A O 1
ATOM 676 N N . ARG A 1 89 ? -9.849 -4.635 19.486 1.00 94.88 89 ARG A N 1
ATOM 677 C CA . ARG A 1 89 ? -9.699 -5.542 18.347 1.00 94.88 8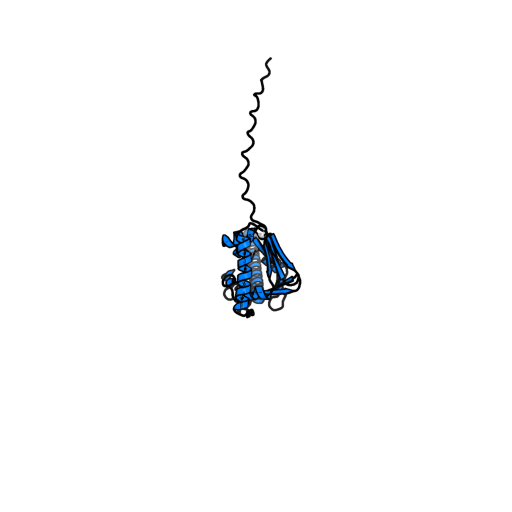9 ARG A CA 1
ATOM 678 C C . ARG A 1 89 ? -10.840 -5.320 17.369 1.00 94.88 89 ARG A C 1
ATOM 680 O O . ARG A 1 89 ? -11.994 -5.216 17.781 1.00 94.88 89 ARG A O 1
ATOM 687 N N . ILE A 1 90 ? -10.518 -5.282 16.084 1.00 96.12 90 ILE A N 1
ATOM 688 C CA . ILE A 1 90 ? -11.503 -5.251 15.005 1.00 96.12 90 ILE A CA 1
ATOM 689 C C . ILE A 1 90 ? -11.145 -6.288 13.946 1.00 96.12 90 ILE A C 1
ATOM 691 O O . ILE A 1 90 ? -9.977 -6.484 13.619 1.00 96.12 90 ILE A O 1
ATOM 695 N N . GLU A 1 91 ? -12.173 -6.948 13.419 1.00 96.88 91 GLU A N 1
ATOM 696 C CA . GLU A 1 91 ? -12.057 -7.906 12.323 1.00 96.88 91 GLU A CA 1
ATOM 697 C C . GLU A 1 91 ? -12.850 -7.399 11.123 1.00 96.88 91 GLU A C 1
ATOM 699 O O . GLU A 1 91 ? -14.033 -7.067 11.262 1.00 96.88 91 GLU A O 1
ATOM 704 N N . LEU A 1 92 ? -12.214 -7.356 9.956 1.00 96.25 92 LEU A N 1
ATOM 705 C CA . LEU A 1 92 ? -12.796 -6.848 8.719 1.00 96.25 92 LEU A CA 1
ATOM 706 C C . LEU A 1 92 ? -12.654 -7.874 7.597 1.00 96.25 92 LEU A C 1
ATOM 708 O O . LEU A 1 92 ? -11.562 -8.343 7.282 1.00 96.25 92 LEU A O 1
ATOM 712 N N . THR A 1 93 ? -13.771 -8.205 6.967 1.00 96.25 93 THR A N 1
ATOM 713 C CA . THR A 1 93 ? -13.817 -9.024 5.754 1.00 96.25 93 THR A CA 1
ATOM 714 C C . THR A 1 93 ? -13.423 -8.205 4.526 1.00 96.25 93 THR A C 1
ATOM 716 O O . THR A 1 93 ? -13.537 -6.977 4.512 1.00 96.25 93 THR A O 1
ATOM 719 N N . ALA A 1 94 ? -13.038 -8.880 3.439 1.00 95.12 94 ALA A N 1
ATOM 720 C CA . ALA A 1 94 ? -12.800 -8.213 2.157 1.00 95.12 94 ALA A CA 1
ATOM 721 C C . ALA A 1 94 ? -14.032 -7.415 1.679 1.00 95.12 94 ALA A C 1
ATOM 723 O O . ALA A 1 94 ? -13.884 -6.328 1.125 1.00 95.12 94 ALA A O 1
ATOM 724 N N . LEU A 1 95 ? -15.248 -7.917 1.937 1.00 95.00 95 LEU A N 1
ATOM 725 C CA . LEU A 1 95 ? -16.495 -7.228 1.598 1.00 95.00 95 LEU A CA 1
ATOM 726 C C . LEU A 1 95 ? -16.632 -5.899 2.352 1.00 95.00 95 LEU A C 1
ATOM 728 O O . LEU A 1 95 ? -16.881 -4.873 1.724 1.00 95.00 95 LEU A O 1
ATOM 732 N N . GLU A 1 96 ? -16.450 -5.910 3.675 1.00 95.69 96 GLU A N 1
ATOM 733 C CA . GLU A 1 96 ? -16.523 -4.704 4.511 1.00 95.69 96 GLU A CA 1
ATOM 734 C C . GLU A 1 96 ? -15.464 -3.678 4.089 1.00 95.69 96 GLU A C 1
ATOM 736 O O . GLU A 1 96 ? -15.782 -2.504 3.899 1.00 95.69 96 GLU A O 1
ATOM 741 N N . ILE A 1 97 ? -14.221 -4.122 3.861 1.00 94.75 97 ILE A N 1
ATOM 742 C CA . ILE A 1 97 ? -13.125 -3.250 3.413 1.00 94.75 97 ILE A CA 1
ATOM 743 C C . ILE A 1 97 ? -13.466 -2.609 2.065 1.00 94.75 97 ILE A C 1
ATOM 745 O O . ILE A 1 97 ? -13.386 -1.389 1.920 1.00 94.75 97 ILE A O 1
ATOM 749 N N . ASN A 1 98 ? -13.894 -3.400 1.080 1.00 95.44 98 ASN A N 1
ATOM 750 C CA . ASN A 1 98 ? -14.217 -2.878 -0.246 1.00 95.44 98 ASN A CA 1
ATOM 751 C C . ASN A 1 98 ? -15.459 -1.978 -0.245 1.00 95.44 98 ASN A C 1
ATOM 753 O O . ASN A 1 98 ? -15.510 -1.002 -1.001 1.00 95.44 98 ASN A O 1
ATOM 757 N N . ALA A 1 99 ? -16.445 -2.265 0.609 1.00 94.56 99 ALA A N 1
ATOM 758 C CA . ALA A 1 99 ? -17.606 -1.406 0.808 1.00 94.56 99 ALA A CA 1
ATOM 759 C C . ALA A 1 99 ? -17.192 -0.042 1.378 1.00 94.56 99 ALA A C 1
ATOM 761 O O . ALA A 1 99 ? -17.618 0.989 0.851 1.00 94.56 99 ALA A O 1
ATOM 762 N N . LEU A 1 100 ? -16.309 -0.022 2.383 1.00 92.69 100 LEU A N 1
ATOM 763 C CA . LEU A 1 100 ? -15.765 1.211 2.958 1.00 92.69 100 LEU A CA 1
ATOM 764 C C . LEU A 1 100 ? -14.905 1.985 1.946 1.00 92.69 100 LEU A C 1
ATOM 766 O O . LEU A 1 100 ? -15.064 3.199 1.832 1.00 92.69 100 LEU A O 1
ATOM 770 N N . ILE A 1 101 ? -14.049 1.317 1.163 1.00 92.31 101 ILE A N 1
ATOM 771 C CA . ILE A 1 101 ? -13.267 1.951 0.079 1.00 92.31 101 ILE A CA 1
ATOM 772 C C . ILE A 1 101 ? -14.188 2.591 -0.968 1.00 92.31 101 ILE A C 1
ATOM 774 O O . ILE A 1 101 ? -13.920 3.681 -1.471 1.00 92.31 101 ILE A O 1
ATOM 778 N N . SER A 1 102 ? -15.287 1.917 -1.309 1.00 92.12 102 SER A N 1
ATOM 779 C CA . SER A 1 102 ? -16.192 2.368 -2.370 1.00 92.12 102 SER A CA 1
ATOM 780 C C . SER A 1 102 ? -17.072 3.549 -1.946 1.00 92.12 102 SER A C 1
ATOM 782 O O . SER A 1 102 ? -17.457 4.360 -2.799 1.00 92.12 102 SER A O 1
ATOM 784 N N . ASN A 1 103 ? -17.402 3.653 -0.654 1.00 90.38 103 ASN A N 1
ATOM 785 C CA . ASN A 1 103 ? -18.495 4.508 -0.189 1.00 90.38 103 ASN A CA 1
ATOM 786 C C . ASN A 1 103 ? -18.134 5.488 0.940 1.00 90.38 103 ASN A C 1
ATOM 788 O O . ASN A 1 103 ? -18.832 6.488 1.068 1.00 90.38 103 ASN A O 1
ATOM 792 N N . SER A 1 104 ? -17.068 5.262 1.718 1.00 85.00 104 SER A N 1
ATOM 793 C CA . SER A 1 104 ? -16.696 6.177 2.808 1.00 85.00 104 SER A CA 1
ATOM 794 C C . SER A 1 104 ? -15.906 7.391 2.307 1.00 85.00 104 SER A C 1
ATOM 796 O O . SER A 1 104 ? -15.071 7.287 1.405 1.00 85.00 104 SER A O 1
ATOM 798 N N . GLU A 1 105 ? -16.103 8.546 2.947 1.00 84.56 105 GLU A N 1
ATOM 799 C CA . GLU A 1 105 ? -15.274 9.732 2.684 1.00 84.56 105 GLU A CA 1
ATOM 800 C C . GLU A 1 105 ? -13.832 9.548 3.188 1.00 84.56 105 GLU A C 1
ATOM 802 O O . GLU A 1 105 ? -12.898 10.059 2.573 1.00 84.56 105 GLU A O 1
ATOM 807 N N . MET A 1 106 ? -13.629 8.761 4.253 1.00 77.75 106 MET A N 1
ATOM 808 C CA . MET A 1 106 ? -12.305 8.490 4.831 1.00 77.75 106 MET A CA 1
ATOM 809 C C . MET A 1 106 ? -11.367 7.775 3.845 1.00 77.75 106 MET A C 1
ATOM 811 O O . MET A 1 106 ? -10.174 8.063 3.809 1.00 77.75 106 MET A O 1
ATOM 815 N N . LEU A 1 107 ? -11.897 6.864 3.021 1.00 83.81 107 LEU A N 1
ATOM 816 C CA . LEU A 1 107 ? -11.115 6.067 2.066 1.00 83.81 107 LEU A CA 1
ATOM 817 C C . LEU A 1 107 ? -11.258 6.549 0.617 1.00 83.81 107 LEU A C 1
ATOM 819 O O . LEU A 1 107 ? -10.843 5.865 -0.320 1.00 83.81 107 LEU A O 1
ATOM 823 N N . LYS A 1 108 ? -11.785 7.760 0.422 1.00 86.31 108 LYS A N 1
ATOM 824 C CA . LYS A 1 108 ? -11.972 8.389 -0.890 1.00 86.31 108 LYS A CA 1
ATOM 825 C C . LYS A 1 108 ? -10.734 8.364 -1.797 1.00 86.31 108 LYS A C 1
ATOM 827 O O . LYS A 1 108 ? -10.922 8.118 -2.988 1.00 86.31 108 LYS A O 1
ATOM 832 N N . PRO A 1 109 ? -9.486 8.545 -1.310 1.00 84.75 109 PRO A N 1
ATOM 833 C CA . PRO A 1 109 ? -8.301 8.435 -2.166 1.00 84.75 109 PRO A CA 1
ATOM 834 C C . PRO A 1 109 ? -8.099 7.045 -2.790 1.00 84.75 109 PRO A C 1
ATOM 836 O O . PRO A 1 109 ? -7.444 6.937 -3.821 1.00 84.75 109 PRO A O 1
ATOM 839 N N . LEU A 1 110 ? -8.654 5.987 -2.189 1.00 87.31 110 LEU A N 1
ATOM 840 C CA . LEU A 1 110 ? -8.541 4.601 -2.661 1.00 87.31 110 LEU A CA 1
ATOM 841 C C . LEU A 1 110 ? -9.689 4.194 -3.595 1.00 87.31 110 LEU A C 1
ATOM 843 O O . LEU A 1 110 ? -9.597 3.187 -4.303 1.00 87.31 110 LEU A O 1
ATOM 847 N N . LYS A 1 111 ? -10.771 4.978 -3.616 1.00 89.62 111 LYS A N 1
ATOM 848 C CA . LYS A 1 111 ? -11.973 4.702 -4.401 1.00 89.62 111 LYS A CA 1
ATOM 849 C C . LYS A 1 111 ? -11.650 4.607 -5.891 1.00 89.62 111 LYS A C 1
ATOM 851 O O . LYS A 1 111 ? -11.082 5.525 -6.479 1.00 89.62 111 LYS A O 1
ATOM 856 N N . GLY A 1 112 ? -12.031 3.486 -6.506 1.00 88.38 112 GLY A N 1
ATOM 857 C CA . GLY A 1 112 ? -11.768 3.210 -7.924 1.00 88.38 112 GLY A CA 1
ATOM 858 C C . GLY A 1 112 ? -10.299 2.920 -8.252 1.00 88.38 112 GLY A C 1
ATOM 859 O O . GLY A 1 112 ? -9.961 2.785 -9.425 1.00 88.38 112 GLY A O 1
ATOM 860 N N . ARG A 1 113 ? -9.432 2.818 -7.235 1.00 90.19 113 ARG A N 1
ATOM 861 C CA . ARG A 1 113 ? -7.998 2.543 -7.388 1.00 90.19 113 ARG A CA 1
ATOM 862 C C . ARG A 1 113 ? -7.577 1.219 -6.777 1.00 90.19 113 ARG A C 1
ATOM 864 O O . ARG A 1 113 ? -6.594 0.654 -7.233 1.00 90.19 113 ARG A O 1
ATOM 871 N N . VAL A 1 114 ? -8.284 0.736 -5.757 1.00 91.38 114 VAL A N 1
ATOM 872 C CA . VAL A 1 114 ? -7.931 -0.493 -5.037 1.00 91.38 114 VAL A CA 1
ATOM 873 C C . VAL A 1 114 ? -9.173 -1.349 -4.813 1.00 91.38 114 VAL A C 1
ATOM 875 O O . VAL A 1 114 ? -10.213 -0.843 -4.400 1.00 91.38 114 VAL A O 1
ATOM 878 N N . GLN A 1 115 ? -9.043 -2.649 -5.063 1.00 94.75 115 GLN A N 1
ATOM 879 C CA . GLN A 1 115 ? -9.962 -3.687 -4.598 1.00 94.75 115 GLN A CA 1
ATOM 880 C C . GLN A 1 115 ? -9.155 -4.686 -3.777 1.00 94.75 115 GLN A C 1
ATOM 882 O O . GLN A 1 115 ? -8.157 -5.205 -4.263 1.00 94.75 115 GLN A O 1
ATOM 887 N N . VAL A 1 116 ? -9.599 -4.964 -2.558 1.00 95.12 116 VAL A N 1
ATOM 888 C CA . VAL A 1 116 ? -8.984 -5.918 -1.636 1.00 95.12 116 VAL A CA 1
ATOM 889 C C . VAL A 1 116 ? -9.599 -7.300 -1.826 1.00 95.12 116 VAL A C 1
ATOM 891 O O . VAL A 1 116 ? -10.814 -7.457 -1.941 1.00 95.12 116 VAL A O 1
ATOM 894 N N . LEU A 1 117 ? -8.749 -8.315 -1.839 1.00 95.06 117 LEU A N 1
ATOM 895 C CA . LEU A 1 117 ? -9.102 -9.726 -1.856 1.00 95.06 117 LEU A CA 1
ATOM 896 C C . LEU A 1 117 ? -8.446 -10.366 -0.635 1.00 95.06 117 LEU A C 1
ATOM 898 O O . LEU A 1 117 ? -7.276 -10.109 -0.362 1.00 95.06 117 LEU A O 1
ATOM 902 N N . ILE A 1 118 ? -9.192 -11.178 0.105 1.00 95.38 118 ILE A N 1
ATOM 903 C CA . ILE A 1 118 ? -8.645 -11.959 1.215 1.00 95.38 118 ILE A CA 1
ATOM 904 C C . ILE A 1 118 ? -8.992 -13.417 0.950 1.00 95.38 118 ILE A C 1
ATOM 906 O O . ILE A 1 118 ? -10.163 -13.744 0.760 1.00 95.38 118 ILE A O 1
ATOM 910 N N . ASP A 1 119 ? -7.970 -14.263 0.925 1.00 92.31 119 ASP A N 1
ATOM 911 C CA . ASP A 1 119 ? -8.088 -15.707 0.764 1.00 92.31 119 ASP A CA 1
ATOM 912 C C . ASP A 1 119 ? -7.304 -16.394 1.885 1.00 92.31 119 ASP A C 1
ATOM 914 O O . ASP A 1 119 ? -6.075 -16.327 1.929 1.00 92.31 119 ASP A O 1
ATOM 918 N N . ASN A 1 120 ? -8.031 -17.033 2.804 1.00 89.62 120 ASN A N 1
ATOM 919 C CA . ASN A 1 120 ? -7.488 -17.616 4.031 1.00 89.62 120 ASN A CA 1
ATOM 920 C C . ASN A 1 120 ? -6.615 -16.602 4.796 1.00 89.62 120 ASN A C 1
ATOM 922 O O . ASN A 1 120 ? -7.138 -15.605 5.297 1.00 89.62 120 ASN A O 1
ATOM 926 N N . ASP A 1 121 ? -5.305 -16.839 4.847 1.00 90.75 121 ASP A N 1
ATOM 927 C CA . ASP A 1 121 ? -4.331 -16.017 5.573 1.00 90.75 121 ASP A CA 1
ATOM 928 C C . ASP A 1 121 ? -3.537 -15.090 4.631 1.00 90.75 121 ASP A C 1
ATOM 930 O O . ASP A 1 121 ? -2.533 -14.489 5.014 1.00 90.75 121 ASP A O 1
ATOM 934 N N . ARG A 1 122 ? -3.962 -14.976 3.364 1.00 91.38 122 ARG A N 1
ATOM 935 C CA . ARG A 1 122 ? -3.344 -14.108 2.358 1.00 91.38 122 ARG A CA 1
ATOM 936 C C . ARG A 1 122 ? -4.253 -12.938 2.028 1.00 91.38 122 ARG A C 1
ATOM 938 O O . ARG A 1 122 ? -5.444 -13.102 1.765 1.00 91.38 122 ARG A O 1
ATOM 945 N N . ILE A 1 123 ? -3.656 -11.754 1.964 1.00 94.56 123 ILE A N 1
ATOM 946 C CA . ILE A 1 123 ? -4.302 -10.553 1.449 1.00 94.56 123 ILE A CA 1
ATOM 947 C C . ILE A 1 123 ? -3.661 -10.146 0.126 1.00 94.56 123 ILE A C 1
ATOM 949 O O . ILE A 1 123 ? -2.448 -1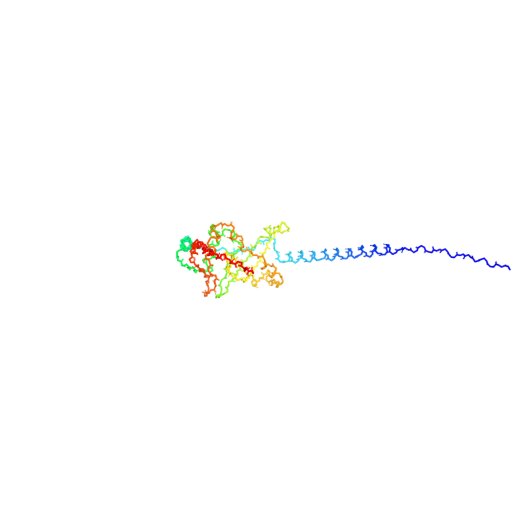0.218 -0.081 1.00 94.56 123 ILE A O 1
ATOM 953 N N . GLY A 1 124 ? -4.512 -9.752 -0.802 1.00 94.81 124 GLY A N 1
ATOM 954 C CA . GLY A 1 124 ? -4.127 -9.281 -2.112 1.00 94.81 124 GLY A CA 1
ATOM 955 C C . GLY A 1 124 ? -5.166 -8.333 -2.662 1.00 94.81 124 GLY A C 1
ATOM 956 O O . GLY A 1 124 ? -6.003 -7.792 -1.936 1.00 94.81 124 GLY A O 1
ATOM 957 N N . GLY A 1 125 ? -5.105 -8.092 -3.960 1.00 94.31 125 GLY A N 1
ATOM 958 C CA . GLY A 1 125 ? -6.030 -7.165 -4.570 1.00 94.31 125 GLY A CA 1
ATOM 959 C C . GLY A 1 125 ? -5.697 -6.787 -5.993 1.00 94.31 125 GLY A C 1
ATOM 960 O O . GLY A 1 125 ? -4.697 -7.218 -6.564 1.00 94.31 125 GLY A O 1
ATOM 961 N N . LYS A 1 126 ? -6.561 -5.939 -6.541 1.00 94.50 126 LYS A N 1
ATOM 962 C CA . LYS A 1 126 ? -6.356 -5.256 -7.815 1.00 94.50 126 LYS A CA 1
ATOM 963 C C . LYS A 1 126 ? -6.061 -3.793 -7.548 1.00 94.50 126 LYS A C 1
ATOM 965 O O . LYS A 1 126 ? -6.696 -3.180 -6.688 1.00 94.50 126 LYS A O 1
ATOM 970 N N . ILE A 1 127 ? -5.135 -3.238 -8.315 1.00 92.19 127 ILE A N 1
ATOM 971 C CA . ILE A 1 127 ? -4.742 -1.840 -8.232 1.00 92.19 127 ILE A CA 1
ATOM 972 C C . ILE A 1 127 ? -4.824 -1.159 -9.598 1.00 92.19 127 ILE A C 1
ATOM 974 O O . ILE A 1 127 ? -4.525 -1.753 -10.633 1.00 92.19 127 ILE A O 1
ATOM 978 N N . SER A 1 128 ? -5.211 0.110 -9.571 1.00 92.38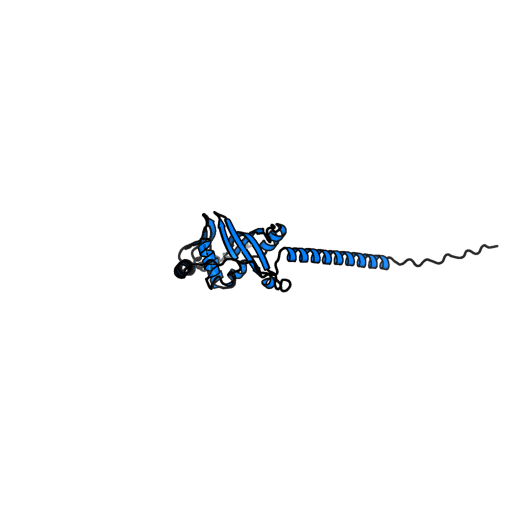 128 SER A N 1
ATOM 979 C CA . SER A 1 128 ? -5.146 1.059 -10.676 1.00 92.38 128 SER A CA 1
ATOM 980 C C . SER A 1 128 ? -4.643 2.385 -10.121 1.00 92.38 128 SER A C 1
ATOM 982 O O . SER A 1 128 ? -5.410 3.193 -9.588 1.00 92.38 128 SER A O 1
ATOM 984 N N . VAL A 1 129 ? -3.325 2.580 -10.167 1.00 87.81 129 VAL A N 1
ATOM 985 C CA . VAL A 1 129 ? -2.678 3.734 -9.534 1.00 87.81 129 VAL A CA 1
ATOM 986 C C . VAL A 1 129 ? -2.204 4.722 -10.599 1.00 87.81 129 VAL A C 1
ATOM 988 O O . VAL A 1 129 ? -1.385 4.346 -11.443 1.00 87.81 129 VAL A O 1
ATOM 991 N N . PRO A 1 130 ? -2.672 5.981 -10.573 1.00 88.56 130 PRO A N 1
ATOM 992 C CA . PRO A 1 130 ? -2.143 7.034 -11.430 1.00 88.56 130 PRO A CA 1
ATOM 993 C C . PRO A 1 130 ? -0.690 7.351 -11.049 1.00 88.56 130 PRO A C 1
ATOM 995 O O . PRO A 1 130 ? -0.364 7.589 -9.887 1.00 88.56 130 PRO A O 1
ATOM 998 N N . LEU A 1 131 ? 0.212 7.307 -12.029 1.00 87.12 131 LEU A N 1
ATOM 999 C CA . LEU A 1 131 ? 1.654 7.434 -11.803 1.00 87.12 131 LEU A CA 1
ATOM 1000 C C . LEU A 1 131 ? 2.167 8.874 -11.865 1.00 87.12 131 LEU A C 1
ATOM 1002 O O . LEU A 1 131 ? 3.315 9.147 -11.509 1.00 87.12 131 LEU A O 1
ATOM 1006 N N . ASP A 1 132 ? 1.324 9.802 -12.296 1.00 85.00 132 ASP A N 1
ATOM 1007 C CA . ASP A 1 132 ? 1.611 11.232 -12.324 1.00 85.00 132 ASP A CA 1
ATOM 1008 C C . ASP A 1 132 ? 1.772 11.833 -10.925 1.00 85.00 132 ASP A C 1
ATOM 1010 O O . ASP A 1 132 ? 2.498 12.813 -10.767 1.00 85.00 132 ASP A O 1
ATOM 1014 N N . GLU A 1 133 ? 1.202 11.181 -9.909 1.00 80.50 133 GLU A N 1
ATOM 1015 C CA . GLU A 1 133 ? 1.388 11.520 -8.494 1.00 80.50 133 GLU A CA 1
ATOM 1016 C C . GLU A 1 133 ? 2.821 11.253 -7.993 1.00 80.50 133 GLU A C 1
ATOM 1018 O O . GLU A 1 133 ? 3.246 11.851 -7.005 1.00 80.50 133 GLU A O 1
ATOM 1023 N N . PHE A 1 134 ? 3.583 10.389 -8.678 1.00 78.62 134 PHE A N 1
ATOM 1024 C CA . PHE A 1 134 ? 4.972 10.068 -8.324 1.00 78.62 134 PHE A CA 1
ATOM 1025 C C . PHE A 1 134 ? 5.992 10.812 -9.191 1.00 78.62 134 PHE A C 1
ATOM 1027 O O . PHE A 1 134 ? 7.118 11.052 -8.757 1.00 78.62 134 PHE A O 1
ATOM 1034 N N . SER A 1 135 ? 5.642 11.163 -10.433 1.00 80.31 135 SER A N 1
ATOM 1035 C CA . SER A 1 135 ? 6.535 11.912 -11.318 1.00 80.31 135 SER A CA 1
ATOM 1036 C C . SER A 1 135 ? 5.782 12.624 -12.446 1.00 80.31 135 SER A C 1
ATOM 1038 O O . SER A 1 135 ? 5.013 11.980 -13.165 1.00 80.31 135 SER A O 1
ATOM 1040 N N . PRO A 1 136 ? 6.100 13.901 -12.745 1.00 84.06 136 PRO A N 1
ATOM 1041 C CA . PRO A 1 136 ? 5.553 14.604 -13.909 1.00 84.06 136 PRO A CA 1
ATOM 1042 C C . PRO A 1 136 ? 5.824 13.897 -15.248 1.00 84.06 136 PRO A C 1
ATOM 1044 O O . PRO A 1 136 ? 5.049 14.036 -16.193 1.00 84.06 136 PRO A O 1
ATOM 1047 N N . ALA A 1 137 ? 6.905 13.112 -15.342 1.00 84.94 137 ALA A N 1
ATOM 1048 C CA . ALA A 1 137 ? 7.250 12.352 -16.546 1.00 84.94 137 ALA A CA 1
ATOM 1049 C C . ALA A 1 137 ? 6.269 11.200 -16.840 1.00 84.94 137 ALA A C 1
ATOM 1051 O O . ALA A 1 137 ? 6.243 10.678 -17.956 1.00 84.94 137 ALA A O 1
ATOM 1052 N N . MET A 1 138 ? 5.460 10.818 -15.848 1.00 85.06 138 MET A N 1
ATOM 1053 C CA . MET A 1 138 ? 4.490 9.724 -15.905 1.00 85.06 138 MET A CA 1
ATOM 1054 C C . MET A 1 138 ? 3.053 10.220 -16.104 1.00 85.06 138 MET A C 1
ATOM 1056 O O . MET A 1 138 ? 2.103 9.460 -15.924 1.00 85.06 138 MET A O 1
ATOM 1060 N N . LYS A 1 139 ? 2.885 11.484 -16.515 1.00 87.81 139 LYS A N 1
ATOM 1061 C CA . LYS A 1 139 ? 1.576 12.099 -16.743 1.00 87.81 139 LYS A CA 1
ATOM 1062 C C . LYS A 1 139 ? 0.673 11.243 -17.636 1.00 87.81 139 LYS A C 1
ATOM 1064 O O . LYS A 1 139 ? 1.051 10.893 -18.754 1.00 87.81 139 LYS A O 1
ATOM 1069 N N . GLY A 1 140 ? -0.528 10.935 -17.138 1.00 87.56 140 GLY A N 1
ATOM 1070 C CA . GLY A 1 140 ? -1.530 10.139 -17.852 1.00 87.56 140 GLY A CA 1
ATOM 1071 C C . GLY A 1 140 ? -1.210 8.644 -17.945 1.00 87.56 140 GLY A C 1
ATOM 1072 O O . GLY A 1 140 ? -1.803 7.959 -18.777 1.00 87.56 140 GLY A O 1
ATOM 1073 N N . ARG A 1 141 ? -0.264 8.138 -17.141 1.00 89.81 141 ARG A N 1
ATOM 1074 C CA . ARG A 1 141 ? 0.031 6.706 -17.039 1.00 89.81 141 ARG A CA 1
ATOM 1075 C C . ARG A 1 141 ? -0.516 6.118 -15.750 1.00 89.81 141 ARG A C 1
ATOM 1077 O O . ARG A 1 141 ? -0.453 6.748 -14.703 1.00 89.81 141 ARG A O 1
ATOM 1084 N N . PHE A 1 142 ? -0.981 4.884 -15.844 1.00 90.69 142 PHE A N 1
ATOM 1085 C CA . PHE A 1 142 ? -1.513 4.094 -14.748 1.00 90.69 142 PHE A CA 1
ATOM 1086 C C . PHE A 1 142 ? -0.693 2.819 -14.586 1.00 90.69 142 PHE A C 1
ATOM 1088 O O . PHE A 1 142 ? -0.284 2.196 -15.573 1.00 90.69 142 PHE A O 1
ATOM 1095 N N . LEU A 1 143 ? -0.460 2.436 -13.336 1.00 90.00 143 LEU A N 1
ATOM 1096 C CA . LEU A 1 143 ? -0.028 1.098 -12.968 1.00 90.00 143 LEU A CA 1
ATOM 1097 C C . LEU A 1 143 ? -1.276 0.269 -12.672 1.00 90.00 143 LEU A C 1
ATOM 1099 O O . LEU A 1 143 ? -1.917 0.460 -11.640 1.00 90.00 143 LEU A O 1
ATOM 1103 N N . ASN A 1 144 ? -1.597 -0.635 -13.593 1.00 92.94 144 ASN A N 1
ATOM 1104 C CA . ASN A 1 144 ? -2.707 -1.568 -13.463 1.00 92.94 144 ASN A CA 1
ATOM 1105 C C . ASN A 1 144 ? -2.155 -2.952 -13.152 1.00 92.94 144 ASN A C 1
ATOM 1107 O O . ASN A 1 144 ? -1.337 -3.470 -13.919 1.00 92.94 144 ASN A O 1
ATOM 1111 N N . GLY A 1 145 ? -2.614 -3.564 -12.069 1.00 92.56 145 GLY A N 1
ATOM 1112 C CA . GLY A 1 145 ? -2.121 -4.879 -11.703 1.00 92.56 145 GLY A CA 1
ATOM 1113 C C . GLY A 1 145 ? -2.946 -5.591 -10.654 1.00 92.56 145 GLY A C 1
ATOM 1114 O O . GLY A 1 145 ? -3.888 -5.043 -10.084 1.00 92.56 145 GLY A O 1
ATOM 1115 N N . ASP A 1 146 ? -2.549 -6.825 -10.420 1.00 94.44 146 ASP A N 1
ATOM 1116 C CA . ASP A 1 146 ? -3.049 -7.719 -9.390 1.00 94.44 146 ASP A CA 1
ATOM 1117 C C . ASP A 1 146 ? -1.864 -8.235 -8.574 1.00 94.44 146 ASP A C 1
ATOM 1119 O O . ASP A 1 146 ? -0.762 -8.383 -9.100 1.00 94.44 146 ASP A O 1
ATOM 1123 N N . GLY A 1 147 ? -2.044 -8.446 -7.276 1.00 93.00 147 GLY A N 1
ATOM 1124 C CA . GLY A 1 147 ? -0.926 -8.843 -6.428 1.00 93.00 147 GLY A CA 1
ATOM 1125 C C . GLY A 1 147 ? -1.319 -9.245 -5.019 1.00 93.00 147 GLY A C 1
ATOM 1126 O O . GLY A 1 147 ? -2.452 -9.008 -4.596 1.00 93.00 147 GLY A O 1
ATOM 1127 N N . SER A 1 148 ? -0.363 -9.829 -4.295 1.00 93.62 148 SER A N 1
ATOM 1128 C CA . SER A 1 148 ? -0.452 -10.073 -2.854 1.00 93.62 148 SER A CA 1
ATOM 1129 C C . SER A 1 148 ? 0.502 -9.168 -2.093 1.00 93.62 148 SER A C 1
ATOM 1131 O O . SER A 1 148 ? 1.559 -8.764 -2.590 1.00 93.62 148 SER A O 1
ATOM 1133 N N . PHE A 1 149 ? 0.105 -8.823 -0.878 1.00 91.38 149 PHE A N 1
ATOM 1134 C CA . PHE A 1 149 ? 0.870 -7.941 -0.017 1.00 91.38 149 PHE A CA 1
ATOM 1135 C C . PHE A 1 149 ? 0.769 -8.386 1.432 1.00 91.38 149 PHE A C 1
ATOM 1137 O O . PHE A 1 149 ? -0.183 -9.048 1.830 1.00 91.38 149 PHE A O 1
ATOM 1144 N N . THR A 1 150 ? 1.739 -7.984 2.238 1.00 91.00 150 THR A N 1
ATOM 1145 C CA . THR A 1 150 ? 1.662 -8.088 3.692 1.00 91.00 150 THR A CA 1
ATOM 1146 C C . THR A 1 150 ? 1.489 -6.708 4.293 1.00 91.00 150 THR A C 1
ATOM 1148 O O . THR A 1 150 ? 2.028 -5.708 3.810 1.00 91.00 150 THR A O 1
ATOM 1151 N N . LEU A 1 151 ? 0.680 -6.661 5.347 1.00 89.25 151 LEU A N 1
ATOM 1152 C CA . LEU A 1 151 ? 0.410 -5.462 6.120 1.00 89.25 151 LEU A CA 1
ATOM 1153 C C . LEU A 1 151 ? 1.076 -5.620 7.478 1.00 89.25 151 LEU A C 1
ATOM 1155 O O . LEU A 1 151 ? 0.915 -6.642 8.139 1.00 89.25 151 LEU A O 1
ATOM 1159 N N . SER A 1 152 ? 1.811 -4.604 7.906 1.00 89.00 152 SER A N 1
ATOM 1160 C CA . SER A 1 152 ? 2.352 -4.542 9.261 1.00 89.00 152 SER A CA 1
ATOM 1161 C C . SER A 1 152 ? 2.331 -3.107 9.772 1.00 89.00 152 SER A C 1
ATOM 1163 O O . SER A 1 152 ? 2.142 -2.163 9.006 1.00 89.00 152 SER A O 1
ATOM 1165 N N . CYS A 1 153 ? 2.501 -2.930 11.078 1.00 86.75 153 CYS A N 1
ATOM 1166 C CA . CYS A 1 153 ? 2.695 -1.621 11.685 1.00 86.75 153 CYS A CA 1
ATOM 1167 C C . CYS A 1 153 ? 3.939 -1.685 12.569 1.00 86.75 153 CYS A C 1
ATOM 1169 O O . CYS A 1 153 ? 4.044 -2.565 13.422 1.00 86.75 153 CYS A O 1
ATOM 1171 N N . GLN A 1 154 ? 4.891 -0.780 12.354 1.00 85.50 154 GLN A N 1
ATOM 1172 C CA . GLN A 1 154 ? 6.111 -0.678 13.151 1.00 85.50 154 GLN A CA 1
ATOM 1173 C C . GLN A 1 154 ? 6.196 0.723 13.744 1.00 85.50 154 GLN A C 1
ATOM 1175 O O . GLN A 1 154 ? 6.260 1.704 13.009 1.00 85.50 154 GLN A O 1
ATOM 1180 N N . ASN A 1 155 ? 6.193 0.826 15.076 1.00 81.62 155 ASN A N 1
ATOM 1181 C CA . ASN A 1 155 ? 6.280 2.101 15.802 1.00 81.62 155 ASN A CA 1
ATOM 1182 C C . ASN A 1 155 ? 5.239 3.147 15.349 1.00 81.62 155 ASN A C 1
ATOM 1184 O O . ASN A 1 155 ? 5.542 4.332 15.239 1.00 81.62 155 ASN A O 1
ATOM 1188 N N . GLY A 1 156 ? 4.015 2.707 15.048 1.00 80.44 156 GLY A N 1
ATOM 1189 C CA . GLY A 1 156 ? 2.952 3.583 14.552 1.00 80.44 156 GLY A CA 1
ATOM 1190 C C . GLY A 1 156 ? 3.076 3.997 13.090 1.00 80.44 156 GLY A C 1
ATOM 1191 O O . GLY A 1 156 ? 2.333 4.861 12.634 1.00 80.44 156 GLY A O 1
ATOM 1192 N N . VAL A 1 157 ? 3.992 3.382 12.346 1.00 85.19 157 VAL A N 1
ATOM 1193 C CA . VAL A 1 157 ? 4.107 3.549 10.902 1.00 85.19 157 VAL A CA 1
ATOM 1194 C C . VAL A 1 157 ? 3.528 2.299 10.239 1.00 85.19 157 VAL A C 1
ATOM 1196 O O . VAL A 1 157 ? 4.038 1.207 10.487 1.00 85.19 157 VAL A O 1
ATOM 1199 N N . PRO A 1 158 ? 2.477 2.409 9.411 1.00 85.69 158 PRO A N 1
ATOM 1200 C CA . PRO A 1 158 ? 1.993 1.294 8.613 1.00 85.69 158 PRO A CA 1
ATOM 1201 C C . PRO A 1 158 ? 2.999 0.996 7.499 1.00 85.69 158 PRO A C 1
ATOM 1203 O O . PRO A 1 158 ? 3.535 1.912 6.874 1.00 85.69 158 PRO A O 1
ATOM 1206 N N . LEU A 1 159 ? 3.256 -0.285 7.256 1.00 88.44 159 LEU A N 1
ATOM 1207 C CA . LEU A 1 159 ? 4.078 -0.780 6.160 1.00 88.44 159 LEU A CA 1
ATOM 1208 C C . LEU A 1 159 ? 3.240 -1.729 5.307 1.00 88.44 159 LEU A C 1
ATOM 1210 O O . LEU A 1 159 ? 2.564 -2.624 5.820 1.00 88.44 159 LEU A O 1
ATOM 1214 N N . VAL A 1 160 ? 3.342 -1.541 3.996 1.00 88.75 160 VAL A N 1
ATOM 1215 C CA . VAL A 1 160 ? 2.792 -2.446 2.989 1.00 88.75 160 VAL A CA 1
ATOM 1216 C C . VAL A 1 160 ? 3.968 -3.013 2.218 1.00 88.75 160 VAL A C 1
ATOM 1218 O O . VAL A 1 160 ? 4.719 -2.252 1.610 1.00 88.75 160 VAL A O 1
ATOM 1221 N N . GLN A 1 161 ? 4.127 -4.332 2.241 1.00 90.88 161 GLN A N 1
ATOM 1222 C CA . GLN A 1 161 ? 5.164 -5.008 1.475 1.00 90.88 161 GLN A CA 1
ATOM 1223 C C . GLN A 1 161 ? 4.516 -5.833 0.369 1.00 90.88 161 GLN A C 1
ATOM 1225 O O . GLN A 1 161 ? 3.707 -6.719 0.624 1.00 90.88 161 GLN A O 1
ATOM 1230 N N . ILE A 1 162 ? 4.862 -5.517 -0.872 1.00 91.75 162 ILE A N 1
ATOM 1231 C CA . ILE A 1 162 ? 4.386 -6.213 -2.063 1.00 91.75 162 ILE A CA 1
ATOM 1232 C C . ILE A 1 162 ? 5.157 -7.529 -2.168 1.00 91.75 162 ILE A C 1
ATOM 1234 O O . ILE A 1 162 ? 6.379 -7.520 -2.337 1.00 91.75 162 ILE A O 1
ATOM 1238 N N . GLU A 1 163 ? 4.455 -8.652 -2.074 1.00 92.38 163 GLU A N 1
ATOM 1239 C CA . GLU A 1 163 ? 5.051 -9.981 -2.247 1.00 92.38 163 GLU A CA 1
ATOM 1240 C C . GLU A 1 163 ? 5.068 -10.372 -3.722 1.00 92.38 163 GLU A C 1
ATOM 1242 O O . GLU A 1 163 ? 6.087 -10.802 -4.264 1.00 92.38 163 GLU A O 1
ATOM 1247 N N . GLU A 1 164 ? 3.926 -10.177 -4.375 1.00 92.94 164 GLU A N 1
ATOM 1248 C CA . GLU A 1 164 ? 3.687 -10.534 -5.762 1.00 92.94 164 GLU A CA 1
ATOM 1249 C C . GLU A 1 164 ? 2.941 -9.384 -6.434 1.00 92.94 164 GLU A C 1
ATOM 1251 O O . GLU A 1 164 ? 2.006 -8.820 -5.869 1.00 92.94 164 GLU A O 1
ATOM 1256 N N . LEU A 1 165 ? 3.354 -9.032 -7.649 1.00 92.38 165 LEU A N 1
ATOM 1257 C CA . LEU A 1 165 ? 2.643 -8.079 -8.493 1.00 92.38 165 LEU A CA 1
ATOM 1258 C C . LEU A 1 165 ? 2.707 -8.569 -9.930 1.00 92.38 165 LEU A C 1
ATOM 1260 O O . LEU A 1 165 ? 3.788 -8.837 -10.457 1.00 92.38 165 LEU A O 1
ATOM 1264 N N . SER A 1 166 ? 1.554 -8.627 -10.568 1.00 92.12 166 SER A N 1
ATOM 1265 C CA . SER A 1 166 ? 1.392 -8.905 -11.980 1.00 92.12 166 SER A CA 1
ATOM 1266 C C . SER A 1 166 ? 0.811 -7.682 -12.661 1.00 92.12 166 SER A C 1
ATOM 1268 O O . SER A 1 166 ? -0.144 -7.068 -12.196 1.00 92.12 166 SER A O 1
ATOM 1270 N N . VAL A 1 167 ? 1.402 -7.321 -13.791 1.00 90.75 167 VAL A N 1
ATOM 1271 C CA . VAL A 1 167 ? 0.950 -6.218 -14.632 1.00 90.75 167 VAL A CA 1
ATOM 1272 C C . VAL A 1 167 ? 0.695 -6.789 -16.012 1.00 90.75 167 VAL A C 1
ATOM 1274 O O . VAL A 1 167 ? 1.582 -7.402 -16.611 1.00 90.75 167 VAL A O 1
ATOM 1277 N N . LYS A 1 168 ? -0.528 -6.616 -16.527 1.00 86.00 168 LYS A N 1
ATOM 1278 C CA . LYS A 1 168 ? -0.950 -7.189 -17.821 1.00 86.00 168 LYS A CA 1
ATOM 1279 C C . LYS A 1 168 ? -0.716 -8.708 -17.894 1.00 86.00 168 LYS A C 1
ATOM 1281 O O . LYS A 1 168 ? -0.251 -9.221 -18.913 1.00 86.00 168 LYS A O 1
ATOM 1286 N N . GLY A 1 169 ? -0.969 -9.409 -16.785 1.00 84.50 169 GLY A N 1
ATOM 1287 C CA . GLY A 1 169 ? -0.768 -10.856 -16.661 1.00 84.50 169 GLY A CA 1
ATOM 1288 C C . GLY A 1 169 ? 0.697 -11.307 -16.671 1.00 84.50 169 GLY A C 1
ATOM 1289 O O . GLY A 1 169 ? 0.964 -12.492 -16.855 1.00 84.50 169 GLY A O 1
ATOM 1290 N N . LYS A 1 170 ? 1.659 -10.386 -16.520 1.00 89.00 170 LYS A N 1
ATOM 1291 C CA . LYS A 1 170 ? 3.087 -10.708 -16.423 1.00 89.00 170 LYS A CA 1
ATOM 1292 C C . LYS A 1 170 ? 3.608 -10.373 -15.030 1.00 89.00 170 LYS A C 1
ATOM 1294 O O . LYS A 1 170 ? 3.403 -9.238 -14.594 1.00 89.00 170 LYS A O 1
ATOM 1299 N N . PRO A 1 171 ? 4.333 -11.292 -14.371 1.00 91.19 171 PRO A N 1
ATOM 1300 C CA . PRO A 1 171 ? 4.911 -11.012 -13.068 1.00 91.19 171 PRO A CA 1
ATOM 1301 C C . PRO A 1 171 ? 5.962 -9.909 -13.187 1.00 91.19 171 PRO A C 1
ATOM 1303 O O . PRO A 1 171 ? 6.805 -9.903 -14.094 1.00 91.19 171 PRO A O 1
ATOM 1306 N N . VAL A 1 172 ? 5.915 -8.969 -12.253 1.00 89.69 172 VAL A N 1
ATOM 1307 C CA . VAL A 1 172 ? 6.921 -7.926 -12.107 1.00 89.69 172 VAL A CA 1
ATOM 1308 C C . VAL A 1 172 ? 8.203 -8.571 -11.565 1.00 89.69 172 VAL A C 1
ATOM 1310 O O . VAL A 1 172 ? 8.161 -9.260 -10.546 1.00 89.69 172 VAL A O 1
ATOM 1313 N N . PRO A 1 173 ? 9.364 -8.383 -12.221 1.00 88.56 173 PRO A N 1
ATOM 1314 C CA . PRO A 1 173 ? 10.607 -8.993 -11.761 1.00 88.56 173 PRO A CA 1
ATOM 1315 C C . PRO A 1 173 ? 10.991 -8.543 -10.347 1.00 88.56 173 PRO A C 1
ATOM 1317 O O . PRO A 1 173 ? 10.889 -7.358 -10.025 1.00 88.56 173 PRO A O 1
ATOM 1320 N N . LYS A 1 174 ? 11.536 -9.468 -9.545 1.00 89.56 174 LYS A N 1
ATOM 1321 C CA . LYS A 1 174 ? 11.868 -9.254 -8.126 1.00 89.56 174 LYS A CA 1
ATOM 1322 C C . LYS A 1 174 ? 12.679 -7.984 -7.853 1.00 89.56 174 LYS A C 1
ATOM 1324 O O . LYS A 1 174 ? 12.337 -7.239 -6.954 1.00 89.56 174 LYS A O 1
ATOM 1329 N N . GLN A 1 175 ? 13.675 -7.670 -8.682 1.00 87.25 175 GLN A N 1
ATOM 1330 C CA . GLN A 1 175 ? 14.477 -6.445 -8.535 1.00 87.25 175 GLN A CA 1
ATOM 1331 C C . GLN A 1 175 ? 13.646 -5.146 -8.529 1.00 87.25 175 GLN A C 1
ATOM 1333 O O . GLN A 1 175 ? 14.051 -4.158 -7.922 1.00 87.25 175 GLN A O 1
ATOM 1338 N N . PHE A 1 176 ? 12.495 -5.130 -9.212 1.00 84.62 176 PHE A N 1
ATOM 1339 C CA . PHE A 1 176 ? 11.576 -3.994 -9.206 1.00 84.62 176 PHE A CA 1
ATOM 1340 C C . PHE A 1 176 ? 10.655 -4.030 -7.991 1.00 84.62 176 PHE A C 1
ATOM 1342 O O . PHE A 1 176 ? 10.418 -2.979 -7.413 1.00 84.62 176 PHE A O 1
ATOM 1349 N N . LEU A 1 177 ? 10.190 -5.212 -7.572 1.00 88.75 177 LEU A N 1
ATOM 1350 C CA . LEU A 1 177 ? 9.455 -5.367 -6.311 1.00 88.75 177 LEU A CA 1
ATOM 1351 C C . LEU A 1 177 ? 10.303 -4.894 -5.128 1.00 88.75 177 LEU A C 1
ATOM 1353 O O . LEU A 1 177 ? 9.845 -4.093 -4.324 1.00 88.75 177 LEU A O 1
ATOM 1357 N N . ASP A 1 178 ? 11.571 -5.301 -5.084 1.00 89.94 178 ASP A N 1
ATOM 1358 C CA . ASP A 1 178 ? 12.535 -4.873 -4.072 1.00 89.94 178 ASP A CA 1
ATOM 1359 C C . ASP A 1 178 ? 12.747 -3.353 -4.107 1.00 89.94 178 ASP A C 1
ATOM 1361 O O . ASP A 1 178 ? 12.919 -2.728 -3.066 1.00 89.94 178 ASP A O 1
ATOM 1365 N N . ALA A 1 179 ? 12.733 -2.734 -5.293 1.00 85.56 179 ALA A N 1
ATOM 1366 C CA . ALA A 1 179 ? 12.824 -1.282 -5.423 1.00 85.56 179 ALA A CA 1
ATOM 1367 C C . ALA A 1 179 ? 11.547 -0.569 -4.947 1.00 85.56 179 ALA A C 1
ATOM 1369 O O . ALA A 1 179 ? 11.656 0.458 -4.288 1.00 85.56 179 ALA A O 1
ATOM 1370 N N . LEU A 1 180 ? 10.362 -1.112 -5.243 1.00 83.62 180 LEU A N 1
ATOM 1371 C CA . LEU A 1 180 ? 9.082 -0.569 -4.778 1.00 83.62 180 LEU A CA 1
ATOM 1372 C C . LEU A 1 180 ? 8.938 -0.692 -3.256 1.00 83.62 180 LEU A C 1
ATOM 1374 O O . LEU A 1 180 ? 8.529 0.262 -2.609 1.00 83.62 180 LEU A O 1
ATOM 1378 N N . ASN A 1 181 ? 9.349 -1.824 -2.684 1.00 89.25 181 ASN A N 1
ATOM 1379 C CA . ASN A 1 181 ? 9.284 -2.094 -1.246 1.00 89.25 181 ASN A CA 1
ATOM 1380 C C . ASN A 1 181 ? 10.296 -1.292 -0.411 1.00 89.25 181 ASN A C 1
ATOM 1382 O O . ASN A 1 181 ? 10.202 -1.291 0.814 1.00 89.25 181 ASN A O 1
ATOM 1386 N N . LYS A 1 182 ? 11.275 -0.623 -1.037 1.00 87.94 182 LYS A N 1
ATOM 1387 C CA . LYS A 1 182 ? 12.160 0.320 -0.330 1.00 87.94 182 LYS A CA 1
ATOM 1388 C C . LYS A 1 182 ? 11.435 1.597 0.073 1.00 87.94 182 LYS A C 1
ATOM 1390 O O . LYS A 1 182 ? 11.821 2.220 1.056 1.00 87.94 182 LYS A O 1
ATOM 1395 N N . GLU A 1 183 ? 10.418 1.981 -0.688 1.00 82.06 183 GLU A N 1
ATOM 1396 C CA . GLU A 1 183 ? 9.591 3.143 -0.399 1.00 82.06 183 GLU A CA 1
ATOM 1397 C C . GLU A 1 183 ? 8.390 2.701 0.437 1.00 82.06 183 GLU A C 1
ATOM 1399 O O . GLU A 1 183 ? 7.657 1.786 0.060 1.00 82.06 183 GLU A O 1
ATOM 1404 N N . ASN A 1 184 ? 8.143 3.361 1.570 1.00 80.50 184 ASN A N 1
ATOM 1405 C CA . ASN A 1 184 ? 6.935 3.079 2.335 1.00 80.50 184 ASN A CA 1
ATOM 1406 C C . ASN A 1 184 ? 5.728 3.789 1.703 1.00 80.50 184 ASN A C 1
ATOM 1408 O O . ASN A 1 184 ? 5.437 4.948 2.003 1.00 80.50 184 ASN A O 1
ATOM 1412 N N . ILE A 1 185 ? 4.994 3.066 0.856 1.00 77.69 185 ILE A N 1
ATOM 1413 C CA . ILE A 1 185 ? 3.803 3.572 0.153 1.00 77.69 185 ILE A CA 1
ATOM 1414 C C . ILE A 1 185 ? 2.709 4.024 1.139 1.00 77.69 185 ILE A C 1
ATOM 1416 O O . ILE A 1 185 ? 1.942 4.941 0.842 1.00 77.69 185 ILE A O 1
ATOM 1420 N N . ALA A 1 186 ? 2.658 3.428 2.333 1.00 79.38 186 ALA A N 1
ATOM 1421 C CA . ALA A 1 186 ? 1.676 3.746 3.362 1.00 79.38 186 ALA A CA 1
ATOM 1422 C C . ALA A 1 186 ? 2.097 4.899 4.289 1.00 79.38 186 ALA A C 1
ATOM 1424 O O . ALA A 1 186 ? 1.304 5.307 5.135 1.00 79.38 186 ALA A O 1
ATOM 1425 N N . ALA A 1 187 ? 3.292 5.478 4.119 1.00 74.38 187 ALA A N 1
ATOM 1426 C CA . ALA A 1 187 ? 3.782 6.551 4.988 1.00 74.38 187 ALA A CA 1
ATOM 1427 C C . ALA A 1 187 ? 2.834 7.761 5.037 1.00 74.38 187 ALA A C 1
ATOM 1429 O O . ALA A 1 187 ? 2.607 8.316 6.110 1.00 74.38 187 ALA A O 1
ATOM 1430 N N . LYS A 1 188 ? 2.192 8.104 3.910 1.00 72.81 188 LYS A N 1
ATOM 1431 C CA . LYS A 1 188 ? 1.230 9.221 3.823 1.00 72.81 188 LYS A CA 1
ATOM 1432 C C . LYS A 1 188 ? -0.001 9.055 4.724 1.00 72.81 188 LYS A C 1
ATOM 1434 O O . LYS A 1 188 ? -0.710 10.020 4.985 1.00 72.81 188 LYS A O 1
ATOM 1439 N N . LEU A 1 189 ? -0.268 7.847 5.230 1.00 71.56 189 LEU A N 1
ATOM 1440 C CA . LEU A 1 189 ? -1.336 7.620 6.208 1.00 71.56 189 LEU A CA 1
ATOM 1441 C C . LEU A 1 189 ? -1.020 8.240 7.580 1.00 71.56 189 LEU A C 1
ATOM 1443 O O . LEU A 1 189 ? -1.931 8.405 8.382 1.00 71.56 189 LEU A O 1
ATOM 1447 N N . THR A 1 190 ? 0.240 8.601 7.849 1.00 73.88 190 THR A N 1
ATOM 1448 C CA . THR A 1 190 ? 0.672 9.251 9.101 1.00 73.88 190 THR A CA 1
ATOM 1449 C C . THR A 1 190 ? 0.673 10.781 9.039 1.00 73.88 190 THR A C 1
ATOM 1451 O O . THR A 1 190 ? 1.011 11.424 10.030 1.00 73.88 190 THR A O 1
ATOM 1454 N N . ASP A 1 191 ? 0.266 11.381 7.914 1.00 81.31 191 ASP A N 1
ATOM 1455 C CA . ASP A 1 191 ? 0.390 12.830 7.687 1.00 81.31 191 ASP A CA 1
ATOM 1456 C C . ASP A 1 191 ? -0.507 13.676 8.613 1.00 81.31 191 ASP A C 1
ATOM 1458 O O . ASP A 1 191 ? -0.274 14.875 8.776 1.00 81.31 191 ASP A O 1
ATOM 1462 N N . THR A 1 192 ? -1.526 13.078 9.244 1.00 80.75 192 THR A N 1
ATOM 1463 C CA . THR A 1 192 ? -2.372 13.771 10.225 1.00 80.75 192 THR A CA 1
ATOM 1464 C C . THR A 1 192 ? -2.011 13.365 11.660 1.00 80.75 192 THR A C 1
ATOM 1466 O O . THR A 1 192 ? -1.823 12.177 11.936 1.00 80.75 192 THR A O 1
ATOM 1469 N N . PRO A 1 193 ? -1.975 14.316 12.619 1.00 84.00 193 PRO A N 1
ATOM 1470 C CA . PRO A 1 193 ? -1.711 14.004 14.027 1.00 84.00 193 PRO A CA 1
ATOM 1471 C C . PRO A 1 193 ? -2.686 12.977 14.613 1.00 84.00 193 PRO A C 1
ATOM 1473 O O . PRO A 1 193 ? -2.303 12.153 15.439 1.00 84.00 193 PRO A O 1
ATOM 1476 N N . GLU A 1 194 ? -3.944 13.011 14.167 1.00 83.19 194 GLU A N 1
ATOM 1477 C CA . GLU A 1 194 ? -4.965 12.052 14.584 1.00 83.19 194 GLU A CA 1
ATOM 1478 C C . GLU A 1 194 ? -4.652 10.637 14.084 1.00 83.19 194 GLU A C 1
ATOM 1480 O O . GLU A 1 194 ? -4.665 9.692 14.875 1.00 83.19 194 GLU A O 1
ATOM 1485 N N . ALA A 1 195 ? -4.316 10.481 12.798 1.00 80.88 195 ALA A N 1
ATOM 1486 C CA . ALA A 1 195 ? -3.955 9.179 12.253 1.00 80.88 195 ALA A CA 1
ATOM 1487 C C . ALA A 1 195 ? -2.682 8.642 12.913 1.00 80.88 195 ALA A C 1
ATOM 1489 O O . ALA A 1 195 ? -2.655 7.484 13.319 1.00 80.88 195 ALA A O 1
ATOM 1490 N N . ALA A 1 196 ? -1.667 9.487 13.116 1.00 84.75 196 ALA A N 1
ATOM 1491 C CA . ALA A 1 196 ? -0.451 9.104 13.828 1.00 84.75 196 ALA A CA 1
ATOM 1492 C C . ALA A 1 196 ? -0.747 8.599 15.255 1.00 84.75 196 ALA A C 1
ATOM 1494 O O . ALA A 1 196 ? -0.222 7.561 15.657 1.00 84.75 196 ALA A O 1
ATOM 1495 N N . ALA A 1 197 ? -1.628 9.273 16.003 1.00 84.94 197 ALA A N 1
ATOM 1496 C CA . ALA A 1 197 ? -2.003 8.866 17.360 1.00 84.94 197 ALA A CA 1
ATOM 1497 C C . ALA A 1 197 ? -2.732 7.511 17.403 1.00 84.94 197 ALA A C 1
ATOM 1499 O O . ALA A 1 197 ? -2.499 6.715 18.314 1.00 84.94 197 ALA A O 1
ATOM 1500 N N . ILE A 1 198 ? -3.595 7.232 16.421 1.00 85.31 198 ILE A N 1
ATOM 1501 C CA . ILE A 1 198 ? -4.274 5.934 16.283 1.00 85.31 198 ILE A CA 1
ATOM 1502 C C . ILE A 1 198 ? -3.266 4.846 15.895 1.00 85.31 198 ILE A C 1
ATOM 1504 O O . ILE A 1 198 ? -3.224 3.790 16.523 1.00 85.31 198 ILE A O 1
ATOM 1508 N N . LEU A 1 199 ? -2.428 5.108 14.888 1.00 86.75 199 LEU A N 1
ATOM 1509 C CA . LEU A 1 199 ? -1.469 4.141 14.356 1.00 86.75 199 LEU A CA 1
ATOM 1510 C C . LEU A 1 199 ? -0.428 3.738 15.408 1.00 86.75 199 LEU A C 1
ATOM 1512 O O . LEU A 1 199 ? -0.104 2.558 15.508 1.00 86.75 199 LEU A O 1
ATOM 1516 N N . GLN A 1 200 ? 0.030 4.672 16.251 1.00 87.88 200 GLN A N 1
ATOM 1517 C CA . GLN A 1 200 ? 0.926 4.386 17.385 1.00 87.88 200 GLN A CA 1
ATOM 1518 C C . GLN A 1 200 ? 0.358 3.377 18.385 1.00 87.88 200 GLN A C 1
ATOM 1520 O O . GLN A 1 200 ? 1.121 2.739 19.109 1.00 87.88 200 GLN A O 1
ATOM 1525 N N . ARG A 1 201 ? -0.968 3.228 18.438 1.00 89.06 201 ARG A N 1
ATOM 1526 C CA . ARG A 1 201 ? -1.631 2.269 19.324 1.00 89.06 201 ARG A CA 1
ATOM 1527 C C . ARG A 1 201 ? -1.788 0.899 18.682 1.00 89.06 201 ARG A C 1
ATOM 1529 O O . ARG A 1 201 ? -2.088 -0.046 19.403 1.00 89.06 201 ARG A O 1
ATOM 1536 N N . ILE A 1 202 ? -1.581 0.760 17.371 1.00 90.50 202 ILE A N 1
ATOM 1537 C CA . ILE A 1 202 ? -1.664 -0.533 16.690 1.00 90.50 202 ILE A CA 1
ATOM 1538 C C . ILE A 1 202 ? -0.524 -1.427 17.171 1.00 90.50 202 ILE A C 1
ATOM 1540 O O . ILE A 1 202 ? 0.653 -1.133 16.977 1.00 90.50 202 ILE A O 1
ATOM 1544 N N . LYS A 1 203 ? -0.908 -2.540 17.791 1.00 91.00 203 LYS A N 1
ATOM 1545 C CA . LYS A 1 203 ? -0.012 -3.585 18.277 1.00 91.00 203 LYS A CA 1
ATOM 1546 C C . LYS A 1 203 ? 0.275 -4.605 17.182 1.00 91.00 203 LYS A C 1
ATOM 1548 O O . LYS A 1 203 ? 1.412 -5.042 17.036 1.00 91.00 203 LYS A O 1
ATOM 1553 N N . SER A 1 204 ? -0.753 -5.004 16.440 1.00 91.00 204 SER A N 1
ATOM 1554 C CA . SER A 1 204 ? -0.641 -6.011 15.390 1.00 91.00 204 SER A CA 1
ATOM 1555 C C . SER A 1 204 ? -1.653 -5.764 14.278 1.00 91.00 204 SER A C 1
ATOM 1557 O O . SER A 1 204 ? -2.743 -5.227 14.490 1.00 91.00 204 SER A O 1
ATOM 1559 N N . VAL A 1 205 ? -1.249 -6.169 13.078 1.00 92.62 205 VAL A N 1
ATOM 1560 C CA . VAL A 1 205 ? -2.101 -6.306 11.901 1.00 92.62 205 VAL A CA 1
ATOM 1561 C C . VAL A 1 205 ? -1.825 -7.701 11.357 1.00 92.62 205 VAL A C 1
ATOM 1563 O O . VAL A 1 205 ? -0.673 -8.010 11.055 1.00 92.62 205 VAL A O 1
ATOM 1566 N N . SER A 1 206 ? -2.844 -8.551 11.285 1.00 92.81 206 SER A N 1
ATOM 1567 C CA . SER A 1 206 ? -2.732 -9.909 10.744 1.00 92.81 206 SER A CA 1
ATOM 1568 C C . SER A 1 206 ? -3.907 -10.231 9.830 1.00 92.81 206 SER A C 1
ATOM 1570 O O . SER A 1 206 ? -4.920 -9.530 9.814 1.00 92.81 206 SER A O 1
ATOM 1572 N N . VAL A 1 207 ? -3.750 -11.270 9.016 1.00 93.62 207 VAL A N 1
ATOM 1573 C CA . VAL A 1 207 ? -4.807 -11.791 8.152 1.00 93.62 207 VAL A CA 1
ATOM 1574 C C . VAL A 1 207 ? -4.983 -13.247 8.519 1.00 93.62 207 VAL A C 1
ATOM 1576 O O . VAL A 1 207 ? -4.052 -14.030 8.364 1.00 93.62 207 VAL A O 1
ATOM 1579 N N . GLU A 1 208 ? -6.147 -13.583 9.056 1.00 93.50 208 GLU A N 1
ATOM 1580 C CA . GLU A 1 208 ? -6.440 -14.919 9.566 1.00 93.50 208 GLU A CA 1
ATOM 1581 C C . GLU A 1 208 ? -7.885 -15.278 9.229 1.00 93.50 208 GLU A C 1
ATOM 1583 O O . GLU A 1 208 ? -8.807 -14.477 9.426 1.00 93.50 208 GLU A O 1
ATOM 1588 N N . GLY A 1 209 ? -8.099 -16.488 8.711 1.00 92.31 209 GLY A N 1
ATOM 1589 C CA . GLY A 1 209 ? -9.449 -17.018 8.501 1.00 92.31 209 GLY A CA 1
ATOM 1590 C C . GLY A 1 209 ? -10.327 -16.153 7.587 1.00 92.31 209 GLY A C 1
ATOM 1591 O O . GLY A 1 209 ? -11.529 -16.018 7.824 1.00 92.31 209 GLY A O 1
ATOM 1592 N N . GLY A 1 210 ? -9.739 -15.534 6.559 1.00 93.75 210 GLY A N 1
ATOM 1593 C CA . GLY A 1 210 ? -10.466 -14.700 5.600 1.00 93.75 210 GLY A CA 1
ATOM 1594 C C . GLY A 1 210 ? -10.755 -13.274 6.082 1.00 93.75 210 GLY A C 1
ATOM 1595 O O . GLY A 1 210 ? -11.544 -12.565 5.448 1.00 93.75 210 GLY A O 1
ATOM 1596 N N . LYS A 1 211 ? -10.149 -12.838 7.192 1.00 96.19 211 LYS A N 1
ATOM 1597 C CA . LYS A 1 211 ? -10.358 -11.505 7.767 1.00 96.19 211 LYS A CA 1
ATOM 1598 C C . LYS A 1 211 ? -9.045 -10.792 8.046 1.00 96.19 211 LYS A C 1
ATOM 1600 O O . LYS A 1 211 ? -8.075 -11.402 8.478 1.00 96.19 211 LYS A O 1
ATOM 1605 N N . LEU A 1 212 ? -9.057 -9.477 7.868 1.00 95.06 212 LEU A N 1
ATOM 1606 C CA . LEU A 1 212 ? -8.049 -8.578 8.409 1.00 95.06 212 LEU A CA 1
ATOM 1607 C C . LEU A 1 212 ? -8.352 -8.335 9.888 1.00 95.06 212 LEU A C 1
ATOM 1609 O O . LEU A 1 212 ? -9.453 -7.903 10.230 1.00 95.06 212 LEU A O 1
ATOM 1613 N N . ILE A 1 213 ? -7.372 -8.576 10.745 1.00 95.31 213 ILE A N 1
ATOM 1614 C CA . ILE A 1 213 ? -7.459 -8.387 12.188 1.00 95.31 213 ILE A CA 1
ATOM 1615 C C . ILE A 1 213 ? -6.505 -7.262 12.572 1.00 95.31 213 ILE A C 1
ATOM 1617 O O . ILE A 1 213 ? -5.323 -7.290 12.232 1.00 95.31 213 ILE A O 1
ATOM 1621 N N . VAL A 1 214 ? -7.026 -6.262 13.279 1.00 93.94 214 VAL A N 1
ATOM 1622 C CA . VAL A 1 214 ? -6.228 -5.167 13.839 1.00 93.94 214 VAL A CA 1
ATOM 1623 C C . VAL A 1 214 ? -6.426 -5.153 15.343 1.00 93.94 214 VAL A C 1
ATOM 1625 O O . VAL A 1 214 ? -7.560 -5.061 15.818 1.00 93.94 214 VAL A O 1
ATOM 1628 N N . GLU A 1 215 ? -5.324 -5.219 16.085 1.00 93.44 215 GLU A N 1
ATOM 1629 C CA . GLU A 1 215 ? -5.327 -5.129 17.544 1.00 93.44 215 GLU A CA 1
ATOM 1630 C C . GLU A 1 215 ? -4.535 -3.910 18.006 1.00 93.44 215 GLU A C 1
ATOM 1632 O O . GLU A 1 215 ? -3.485 -3.577 17.448 1.00 93.44 215 GLU A O 1
ATOM 1637 N N . THR A 1 216 ? -5.013 -3.260 19.063 1.00 92.62 216 THR A N 1
ATOM 1638 C CA . THR A 1 216 ? -4.347 -2.111 19.675 1.00 92.62 216 THR A CA 1
ATOM 1639 C C . THR A 1 216 ? -3.954 -2.373 21.119 1.00 92.62 216 THR A C 1
ATOM 1641 O O . THR A 1 216 ? -4.587 -3.145 21.841 1.00 92.62 216 THR A O 1
ATOM 1644 N N . ALA A 1 217 ? -2.896 -1.697 21.554 1.00 86.75 217 ALA A N 1
ATOM 1645 C CA . ALA A 1 217 ? -2.527 -1.592 22.954 1.00 86.75 217 ALA A CA 1
ATOM 1646 C C . ALA A 1 217 ? -3.199 -0.363 23.602 1.00 86.75 217 ALA A C 1
ATOM 1648 O O . ALA A 1 217 ? -3.521 0.607 22.904 1.00 86.75 217 ALA A O 1
ATOM 1649 N N . PRO A 1 218 ? -3.383 -0.369 24.936 1.00 81.69 218 PRO A N 1
ATOM 1650 C CA . PRO A 1 218 ? -3.691 0.843 25.689 1.00 81.69 218 PRO A CA 1
ATOM 1651 C C . PRO A 1 218 ? -2.655 1.941 25.430 1.00 81.69 218 PRO A C 1
ATOM 1653 O O . PRO A 1 218 ? -1.516 1.666 25.045 1.00 81.69 218 PRO A O 1
ATOM 1656 N N . ALA A 1 219 ? -3.035 3.193 25.683 1.00 72.69 219 ALA A N 1
ATOM 1657 C CA . ALA A 1 219 ? -2.092 4.299 25.648 1.00 72.69 219 ALA A CA 1
ATOM 1658 C C . ALA A 1 219 ? -0.925 4.006 26.609 1.00 72.69 219 ALA A C 1
ATOM 1660 O O . ALA A 1 219 ? -1.177 3.570 27.738 1.00 72.69 219 ALA A O 1
ATOM 1661 N N . PRO A 1 220 ? 0.335 4.259 26.207 1.00 66.94 220 PRO A N 1
ATOM 1662 C CA . PRO A 1 220 ? 1.438 4.251 27.153 1.00 66.94 220 PRO A CA 1
ATOM 1663 C C . PRO A 1 220 ? 1.067 5.172 28.315 1.00 66.94 220 PRO A C 1
ATOM 1665 O O . PRO A 1 220 ? 0.655 6.313 28.082 1.00 66.94 220 PRO A O 1
ATOM 1668 N N . ALA A 1 221 ? 1.166 4.676 29.551 1.00 60.19 221 ALA A N 1
ATOM 1669 C CA . ALA A 1 221 ? 1.007 5.533 30.718 1.00 60.19 221 ALA A CA 1
ATOM 1670 C C . ALA A 1 221 ? 1.935 6.747 30.532 1.00 60.19 221 ALA A C 1
ATOM 1672 O O . ALA A 1 221 ? 3.068 6.545 30.076 1.00 60.19 221 ALA A O 1
ATOM 1673 N N . PRO A 1 222 ? 1.482 7.986 30.821 1.00 52.84 222 PRO A N 1
ATOM 1674 C CA . PRO A 1 222 ? 2.356 9.149 30.768 1.00 52.84 222 PRO A CA 1
ATOM 1675 C C . PRO A 1 222 ? 3.631 8.783 31.510 1.00 52.84 222 PRO A C 1
ATOM 1677 O O . PRO A 1 222 ? 3.533 8.320 32.649 1.00 52.84 222 PRO A O 1
ATOM 1680 N N . ALA A 1 223 ? 4.780 8.881 30.832 1.00 50.59 223 ALA A N 1
ATOM 1681 C CA . ALA A 1 223 ? 6.063 8.553 31.430 1.00 50.59 223 ALA A CA 1
ATOM 1682 C C . ALA A 1 223 ? 6.083 9.198 32.813 1.00 50.59 223 ALA A C 1
ATOM 1684 O O . ALA A 1 223 ? 5.901 10.415 32.917 1.00 50.59 223 ALA A O 1
ATOM 1685 N N . ALA A 1 224 ? 6.189 8.374 33.861 1.00 46.53 224 ALA A N 1
ATOM 1686 C CA . ALA A 1 224 ? 6.391 8.883 35.203 1.00 46.53 224 ALA A CA 1
ATOM 1687 C C . ALA A 1 224 ? 7.515 9.910 35.080 1.00 46.53 224 ALA A C 1
ATOM 1689 O O . ALA A 1 224 ? 8.552 9.602 34.481 1.00 46.53 224 ALA A O 1
ATOM 1690 N N . ALA A 1 225 ? 7.243 11.147 35.511 1.00 51.75 225 ALA A N 1
ATOM 1691 C CA . ALA A 1 225 ? 8.236 12.209 35.505 1.00 51.75 225 ALA A CA 1
ATOM 1692 C C . ALA A 1 225 ? 9.557 11.606 35.998 1.00 51.75 225 ALA A C 1
ATOM 1694 O O . ALA A 1 225 ? 9.497 10.833 36.961 1.00 51.75 225 ALA A O 1
ATOM 1695 N N . PRO A 1 226 ? 10.697 11.865 35.327 1.00 52.25 226 PRO A N 1
ATOM 1696 C CA . PRO A 1 226 ? 11.965 11.286 35.743 1.00 52.25 226 PRO A CA 1
ATOM 1697 C C . PRO A 1 226 ? 12.092 11.487 37.248 1.00 52.25 226 PRO A C 1
ATOM 1699 O O . PRO A 1 226 ? 11.978 12.625 37.715 1.00 52.25 226 PRO A O 1
ATOM 1702 N N . GLU A 1 227 ? 12.213 10.381 37.994 1.00 55.12 227 GLU A N 1
ATOM 1703 C CA . GLU A 1 227 ? 12.457 10.443 39.432 1.00 55.12 227 GLU A CA 1
ATOM 1704 C C . GLU A 1 227 ? 13.573 11.470 39.645 1.00 55.12 227 GLU A C 1
ATOM 1706 O O . GLU A 1 227 ? 14.574 11.420 38.914 1.00 55.12 227 GLU A O 1
ATOM 1711 N N . PRO A 1 228 ? 13.396 12.450 40.551 1.00 53.00 228 PRO A N 1
ATOM 1712 C CA . PRO A 1 228 ? 14.439 13.424 40.812 1.00 53.00 228 PRO A CA 1
ATOM 1713 C C . PRO A 1 228 ? 15.724 12.651 41.087 1.00 53.00 228 PRO A C 1
ATOM 1715 O O . PRO A 1 228 ? 15.740 11.767 41.945 1.00 53.00 228 PRO A O 1
ATOM 1718 N N . ALA A 1 229 ? 16.752 12.935 40.281 1.00 61.22 229 ALA A N 1
ATOM 1719 C CA . ALA A 1 229 ? 18.022 12.229 40.326 1.00 61.22 229 ALA A CA 1
ATOM 1720 C C . ALA A 1 229 ? 18.466 12.080 41.790 1.00 61.22 229 ALA A C 1
ATOM 1722 O O . ALA A 1 229 ? 18.382 13.065 42.535 1.00 61.22 229 ALA A O 1
ATOM 1723 N N . PRO A 1 230 ? 18.905 10.883 42.224 1.00 53.66 230 PRO A N 1
ATOM 1724 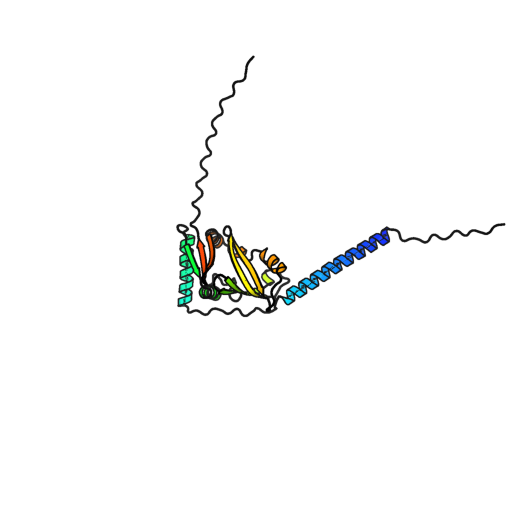C CA . PRO A 1 230 ? 19.354 10.692 43.592 1.00 53.66 230 PRO A CA 1
ATOM 1725 C C . PRO A 1 230 ? 20.424 11.738 43.895 1.00 53.66 230 PRO A C 1
ATOM 1727 O O . PRO A 1 230 ? 21.386 11.886 43.136 1.00 53.66 230 PRO A O 1
ATOM 1730 N N . ALA A 1 231 ? 20.210 12.501 44.970 1.00 56.59 231 ALA A N 1
ATOM 1731 C CA . ALA A 1 231 ? 21.163 13.490 45.441 1.00 56.59 231 ALA A CA 1
ATOM 1732 C C . ALA A 1 231 ? 22.533 12.815 45.546 1.00 56.59 231 ALA A C 1
ATOM 1734 O O . ALA A 1 231 ? 22.681 11.815 46.250 1.00 56.59 231 ALA A O 1
ATOM 1735 N N . ILE A 1 232 ? 23.507 13.331 44.796 1.00 57.56 232 ILE A N 1
ATOM 1736 C CA . ILE A 1 232 ? 24.891 12.871 44.861 1.00 57.56 232 ILE A CA 1
ATOM 1737 C C . ILE A 1 232 ? 25.325 13.049 46.322 1.00 57.56 232 ILE A C 1
ATOM 1739 O O . ILE A 1 232 ? 25.291 14.183 46.805 1.00 57.56 232 ILE A O 1
ATOM 1743 N N . PRO A 1 233 ? 25.693 11.980 47.052 1.00 52.88 233 PRO A N 1
ATOM 1744 C CA . PRO A 1 233 ? 26.223 12.134 48.394 1.00 52.88 233 PRO A CA 1
ATOM 1745 C C . PRO A 1 233 ? 27.500 12.968 48.310 1.00 52.88 233 PRO A C 1
ATOM 1747 O O . PRO A 1 233 ? 28.412 12.622 47.555 1.00 52.88 233 PRO A O 1
ATOM 1750 N N . GLU A 1 234 ? 27.547 14.067 49.061 1.00 54.78 234 GLU A N 1
ATOM 1751 C CA . GLU A 1 234 ? 28.755 14.863 49.268 1.00 54.78 234 GLU A CA 1
ATOM 1752 C C . GLU A 1 234 ? 29.897 13.914 49.668 1.00 54.78 234 GLU A C 1
ATOM 1754 O O . GLU A 1 234 ? 29.855 13.266 50.717 1.00 54.78 234 GLU A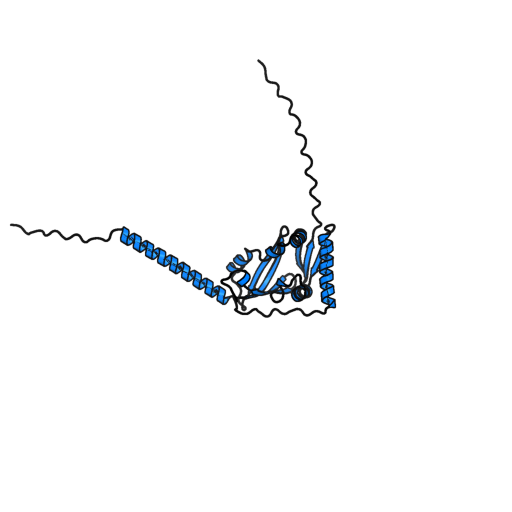 O 1
ATOM 1759 N N . GLN A 1 235 ? 30.891 13.766 48.790 1.00 51.16 235 GLN A N 1
ATOM 1760 C CA . GLN A 1 235 ? 32.102 13.009 49.090 1.00 51.16 235 GLN A CA 1
ATOM 1761 C C . GLN A 1 235 ? 32.837 13.709 50.243 1.00 51.16 235 GLN A C 1
ATOM 1763 O O . GLN A 1 235 ? 33.142 14.897 50.118 1.00 51.16 235 GLN A O 1
ATOM 1768 N N . PRO A 1 236 ? 33.174 13.012 51.344 1.00 47.28 236 PRO A N 1
ATOM 1769 C CA . PRO A 1 236 ? 33.981 13.605 52.398 1.00 47.28 236 PRO A CA 1
ATOM 1770 C C . PRO A 1 236 ? 35.369 13.941 51.852 1.00 47.28 236 PRO A C 1
ATOM 1772 O O . PRO A 1 236 ? 36.005 13.112 51.194 1.00 47.28 236 PRO A O 1
ATOM 1775 N N . ALA A 1 237 ? 35.827 15.159 52.140 1.00 52.75 237 ALA A N 1
ATOM 1776 C CA . ALA A 1 237 ? 37.153 15.652 51.804 1.00 52.75 237 ALA A CA 1
ATOM 1777 C C . ALA A 1 237 ? 38.238 14.632 52.193 1.00 52.75 237 ALA A C 1
ATOM 1779 O O . ALA A 1 237 ? 38.355 14.238 53.355 1.00 52.75 237 ALA A O 1
ATOM 1780 N N . GLN A 1 238 ? 39.036 14.208 51.213 1.00 51.34 238 GLN A N 1
ATOM 1781 C CA . GLN A 1 238 ? 40.231 13.410 51.457 1.00 51.34 238 GLN A CA 1
ATOM 1782 C C . GLN A 1 238 ? 41.242 14.275 52.215 1.00 51.34 238 GLN A C 1
ATOM 1784 O O . GLN A 1 238 ? 41.706 15.296 51.706 1.00 51.34 238 GLN A O 1
ATOM 1789 N N . ALA A 1 239 ? 41.558 13.869 53.444 1.00 55.38 239 ALA A N 1
ATOM 1790 C CA . ALA A 1 239 ? 42.646 14.439 54.220 1.00 55.38 239 ALA A CA 1
ATOM 1791 C C . ALA A 1 239 ? 43.981 14.163 53.510 1.00 55.38 239 ALA A C 1
ATOM 1793 O O . ALA A 1 239 ? 44.277 13.026 53.134 1.00 55.38 239 ALA A O 1
ATOM 1794 N N . ALA A 1 240 ? 44.766 15.221 53.316 1.00 55.22 240 ALA A N 1
ATOM 1795 C CA . ALA A 1 240 ? 46.132 15.146 52.817 1.00 55.22 240 ALA A CA 1
ATOM 1796 C C . ALA A 1 240 ? 47.035 14.380 53.807 1.00 55.22 240 ALA A C 1
ATOM 1798 O O . ALA A 1 240 ? 46.818 14.482 55.015 1.00 55.22 240 ALA A O 1
ATOM 1799 N N . PRO A 1 241 ? 48.059 13.646 53.339 1.00 51.22 241 PRO A N 1
ATOM 1800 C CA . PRO A 1 241 ? 49.072 13.095 54.225 1.00 51.22 241 PRO A CA 1
ATOM 1801 C C . PRO A 1 241 ? 50.141 14.162 54.523 1.00 51.22 241 PRO A C 1
ATOM 1803 O O . PRO A 1 241 ? 50.766 14.690 53.603 1.00 51.22 241 PRO A O 1
ATOM 1806 N N . GLU A 1 242 ? 50.345 14.480 55.802 1.00 44.97 242 GLU A N 1
ATOM 1807 C CA . GLU A 1 242 ? 51.528 15.208 56.290 1.00 44.97 242 GLU A CA 1
ATOM 1808 C C . GLU A 1 242 ? 52.748 14.270 56.377 1.00 44.97 242 GLU A C 1
ATOM 1810 O O . GLU A 1 242 ? 52.589 13.099 56.739 1.00 44.97 242 GLU A O 1
ATOM 1815 N N . PRO A 1 243 ? 53.967 14.765 56.098 1.00 60.41 243 PRO A N 1
ATOM 1816 C CA . PRO A 1 243 ? 55.190 14.339 56.770 1.00 60.41 243 PRO A CA 1
ATOM 1817 C C . PRO A 1 243 ? 55.517 15.200 58.002 1.00 60.41 243 PRO A C 1
ATOM 1819 O O . PRO A 1 243 ? 55.345 16.439 57.932 1.00 60.41 243 PRO A O 1
#

Foldseek 3Di:
DDDDDDDDDDDPPPDPVVVVVVVVVVVVVVVVVVVVVVVVVVVVVLVVQKDLDFDADDQQDDDPVVLVVLVVLVVVQLVCLVVLAAKGKDKAFLNSVRNCCCDPPVNPVCHRAWRWFFDAFWIWTWGWAQCCVVPVVSPSITRTWIFTWDWWADQLQIAIQTPWIDGPNHTDDPVVSVVVRVDRPRRVLCVDVSSSSSSNQWPTWGGHGRITMTMGHGDDDDPDDPDPPPPDPDDPDDDDDDD

pLDDT: mean 82.77, std 13.37, range [43.47, 96.88]

Radius of gyration: 32.94 Å; chains: 1; bounding box: 112×33×111 Å

Sequence (243 aa):
MTDAHVPPVPKKGRGCFFYGCITCVVIIALILAGITFAFWKAKKFVISMTDTQSAVIEMTAVSGEQLREYEAKINAFLEIVRAGKEPARIELTALEINALISNSEMLKPLKGRVQVLIDNDRIGGKISVPLDEFSPAMKGRFLNGDGSFTLSCQNGVPLVQIEELSVKGKPVPKQFLDALNKENIAAKLTDTPEAAAILQRIKSVSVEGGKLIVETAPAPAPAAAPEPAPAIPEQPAQAAPEP